Protein AF-0000000068153387 (afdb_homodimer)

Nearest PDB structures (foldseek):
  7oyk-assembly2_CCC  TM=9.168E-01  e=5.848E-03  Bacillus subtilis subsp. subtilis str. 168
  8big-assembly1_A  TM=7.368E-01  e=1.134E-02  Photorhabdus laumondii subsp. laumondii TTO1
  1x19-assembly1_A  TM=6.847E-01  e=6.341E-02  Chlorobaculum tepidum TLS
  8bii-assembly3_G-2  TM=5.744E-01  e=1.687E-02  Photorhabdus laumondii subsp. laumondii TTO1
  7y3h-assembly1_A  TM=4.619E-01  e=1.211E-02  Apiospora montagnei NRRL 25634

Organism: Rhizobium meliloti (strain 1021) (NCBI:txid266834)

pLDDT: mean 84.83, std 16.5, range [42.38, 98.44]

Radius of gyration: 19.14 Å; Cα contacts (8 Å, |Δi|>4): 390; chains: 2; bounding box: 43×49×42 Å

Seq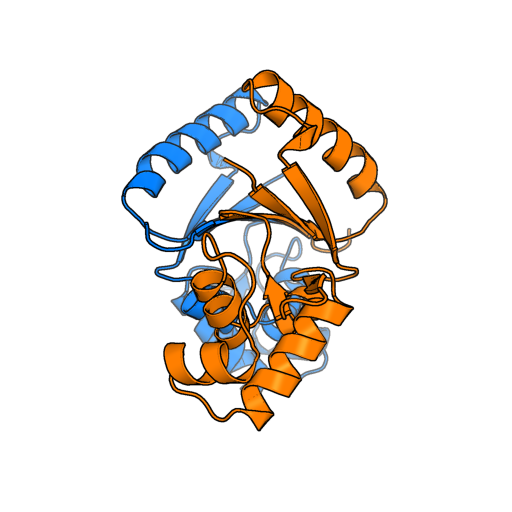uence (238 aa):
MNTLIVRLGGMDDIRNRIAVAAKLASEGKDPEANSTLNFASYEDMHRILAPSRLALVKTLAGQGALSIRELARRVGRDVQAVHRDVTTLINSGVIERSDKGVEFPYENIHFEFDVRAAAMNTLIVRLGGMDDIRNRIAVAAKLASEGKDPEANSTLNFASYEDMHRILAPSRLALVKTLAGQGALSIRELARRVGRDVQAVHRDVTTLINSGVIERSDKGVEFPYENIHFEFDVRAAA

Solvent-accessible surface area (backbone atoms only — not comparable to full-atom values): 12791 Å² total; per-residue (Å²): 132,33,32,36,36,37,36,51,56,54,84,70,38,60,62,48,50,53,48,48,48,49,51,40,40,69,71,68,40,57,57,91,40,48,46,78,46,71,26,80,35,68,56,56,43,54,63,66,64,30,62,74,47,45,51,52,47,34,67,24,26,78,65,51,58,35,40,66,63,56,51,13,63,73,71,70,50,57,50,68,60,45,46,54,47,49,51,53,33,39,76,71,65,69,32,44,77,55,99,67,24,40,25,28,96,31,49,32,37,36,41,49,39,70,54,63,33,81,126,133,32,32,37,35,38,35,52,56,56,84,70,37,60,62,48,51,53,49,48,47,49,49,39,40,71,71,67,41,58,57,92,42,49,47,77,47,72,26,79,36,69,56,55,42,53,64,66,64,30,63,74,48,45,50,52,47,34,64,24,27,80,35,65,58,34,42,65,63,55,50,13,62,74,72,70,49,57,50,68,60,43,47,53,47,49,50,53,34,38,78,69,66,68,32,44,77,55,100,66,23,40,26,25,96,31,48,33,37,35,40,49,39,71,54,63,34,80,126

Foldseek 3Di:
DAEEEEEEDDPCVVVVVVVVLVVCVVVVNPSVRYHYAYHPDPVLVCVLPDPVLVLLQQVQAPVFFDALVVSCVVSVHDSVVSVVSQVSCCVRVQWHQDPRHIHRDHNYYHYDYDDDDPD/DAEEEEEEDDPCVVVVVVVVLVVCVVVVNPSVRYHYAYHPDPVLVCVLPDPVLVLLQQVQAVPPFDALVVSCVVSVHDSVVSVVSQVSCCVRVQWHQDPRHIHRDGNYYHYDYDDDDPD

InterPro domains:
  IPR036388 Winged helix-like DNA-binding domain superfamily [G3DSA:1.10.10.10] (25-111)
  IPR036390 Winged helix DNA-binding domain superfamily [SSF46785] (49-98)
  IPR057524 Csa3, HTH domain [PF25212] (48-110)

Structure (mmCIF, N/CA/C/O backbone):
data_AF-0000000068153387-model_v1
#
loop_
_entity.id
_entity.type
_entity.pdbx_description
1 polymer 'Transcriptional regulator'
#
loop_
_atom_site.group_PDB
_atom_site.id
_atom_site.type_symbol
_atom_site.label_atom_id
_atom_site.label_alt_id
_atom_site.label_comp_id
_atom_site.label_asym_id
_atom_site.label_entity_id
_atom_site.label_seq_id
_atom_site.pdbx_PDB_ins_code
_atom_site.Cartn_x
_atom_site.Cartn_y
_atom_site.Cartn_z
_atom_site.occupancy
_atom_site.B_iso_or_equiv
_atom_site.auth_seq_id
_atom_site.auth_comp_id
_atom_site.auth_asym_id
_atom_site.auth_atom_id
_atom_site.pdbx_PDB_model_num
ATOM 1 N N . MET A 1 1 ? 15.125 17.781 3.033 1 61.53 1 MET A N 1
ATOM 2 C CA . MET A 1 1 ? 13.68 17.531 3.072 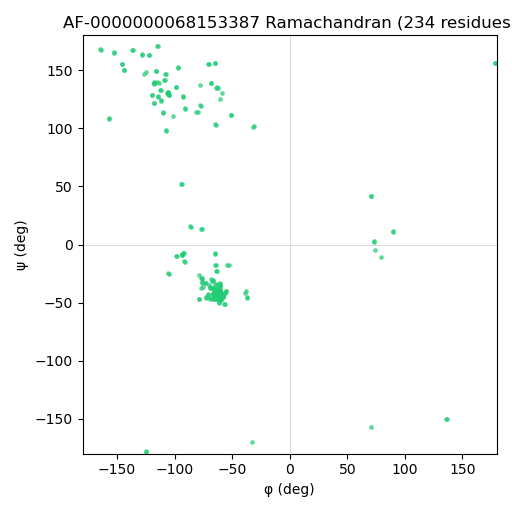1 61.53 1 MET A CA 1
ATOM 3 C C . MET A 1 1 ? 13.352 16.375 4.012 1 61.53 1 MET A C 1
ATOM 5 O O . MET A 1 1 ? 14.078 15.391 4.059 1 61.53 1 MET A O 1
ATOM 9 N N . ASN A 1 2 ? 12.445 16.594 5.07 1 83.88 2 ASN A N 1
ATOM 10 C CA . ASN A 1 2 ? 12.102 15.602 6.086 1 83.88 2 ASN A CA 1
ATOM 11 C C . ASN A 1 2 ? 11.125 14.555 5.547 1 83.88 2 ASN A C 1
ATOM 13 O O . ASN A 1 2 ? 10.117 14.898 4.93 1 83.88 2 ASN A O 1
ATOM 17 N N . THR A 1 3 ? 11.578 13.289 5.57 1 88.75 3 THR A N 1
ATOM 18 C CA . THR A 1 3 ? 10.781 12.211 4.992 1 88.75 3 THR A CA 1
ATOM 19 C C . THR A 1 3 ? 10.391 11.195 6.062 1 88.75 3 THR A C 1
ATOM 21 O O . THR A 1 3 ? 11.195 10.875 6.945 1 88.75 3 THR A O 1
ATOM 24 N N . LEU A 1 4 ? 9.195 10.75 6.012 1 91.69 4 LEU A N 1
ATOM 25 C CA . LEU A 1 4 ? 8.75 9.594 6.785 1 91.69 4 LEU A CA 1
ATOM 26 C C . LEU A 1 4 ? 8.93 8.305 5.988 1 91.69 4 LEU A C 1
ATOM 28 O O . LEU A 1 4 ? 8.328 8.133 4.926 1 91.69 4 LEU A O 1
ATOM 32 N N . ILE A 1 5 ? 9.766 7.414 6.488 1 91.44 5 ILE A N 1
ATOM 33 C CA . ILE A 1 5 ? 9.984 6.137 5.82 1 91.44 5 ILE A CA 1
ATOM 34 C C . ILE A 1 5 ? 9.031 5.086 6.395 1 91.44 5 ILE A C 1
ATOM 36 O O . ILE A 1 5 ? 8.992 4.871 7.609 1 91.44 5 ILE A O 1
ATOM 40 N N . VAL A 1 6 ? 8.32 4.445 5.574 1 94.19 6 VAL A N 1
ATOM 41 C CA . VAL A 1 6 ? 7.355 3.42 5.961 1 94.19 6 VAL A CA 1
ATOM 42 C C . VAL A 1 6 ? 7.906 2.039 5.613 1 94.19 6 VAL A C 1
ATOM 44 O O . VAL A 1 6 ? 8.289 1.786 4.469 1 94.19 6 VAL A O 1
ATOM 47 N N . ARG A 1 7 ? 7.875 1.129 6.562 1 93.06 7 ARG A N 1
ATOM 48 C CA . ARG A 1 7 ? 8.352 -0.242 6.414 1 93.06 7 ARG A CA 1
ATOM 49 C C . ARG A 1 7 ? 7.379 -1.234 7.039 1 93.06 7 ARG A C 1
ATOM 51 O O . ARG A 1 7 ? 6.426 -0.836 7.711 1 93.06 7 ARG A O 1
ATOM 58 N N . LEU A 1 8 ? 7.594 -2.48 6.73 1 91.62 8 LEU A N 1
ATOM 59 C CA . LEU A 1 8 ? 6.84 -3.537 7.398 1 91.62 8 LEU A CA 1
ATOM 60 C C . LEU A 1 8 ? 7.711 -4.27 8.406 1 91.62 8 LEU A C 1
ATOM 62 O O . LEU A 1 8 ? 8.898 -4.488 8.172 1 91.62 8 LEU A O 1
ATOM 66 N N . GLY A 1 9 ? 7.184 -4.457 9.695 1 73.25 9 GLY A N 1
ATOM 67 C CA . GLY A 1 9 ? 7.863 -5.121 10.789 1 73.25 9 GLY A CA 1
ATOM 68 C C . GLY A 1 9 ? 8.172 -6.582 10.508 1 73.25 9 GLY A C 1
ATOM 69 O O . GLY A 1 9 ? 7.504 -7.211 9.688 1 73.25 9 GLY A O 1
ATOM 70 N N . GLY A 1 10 ? 9.492 -7.219 10.797 1 62.09 10 GLY A N 1
ATOM 71 C CA . GLY A 1 10 ? 10.141 -8.508 10.93 1 62.09 10 GLY A CA 1
ATOM 72 C C . GLY A 1 10 ? 11.625 -8.398 11.219 1 62.09 10 GLY A C 1
ATOM 73 O O . GLY A 1 10 ? 12.172 -7.297 11.297 1 62.09 10 GLY A O 1
ATOM 74 N N . MET A 1 11 ? 12.125 -9.531 11.844 1 52.19 11 MET A N 1
ATOM 75 C CA . MET A 1 11 ? 13.508 -9.562 12.32 1 52.19 11 MET A CA 1
ATOM 76 C C . MET A 1 11 ? 14.438 -8.828 11.352 1 52.19 11 MET A C 1
ATOM 78 O O . MET A 1 11 ? 15.367 -8.141 11.781 1 52.19 11 MET A O 1
ATOM 82 N N . ASP A 1 12 ? 14.312 -9.047 10.219 1 52.41 12 ASP A N 1
ATOM 83 C CA . ASP A 1 12 ? 15.18 -8.508 9.188 1 52.41 12 ASP A CA 1
ATOM 84 C C . ASP A 1 12 ? 15.062 -6.984 9.102 1 52.41 12 ASP A C 1
ATOM 86 O O . ASP A 1 12 ? 15.938 -6.316 8.555 1 52.41 12 ASP A O 1
ATOM 90 N N . ASP A 1 13 ? 14.219 -6.414 9.742 1 54.56 13 ASP A N 1
ATOM 91 C CA . ASP A 1 13 ? 13.82 -5.008 9.703 1 54.56 13 ASP A CA 1
ATOM 92 C C . ASP A 1 13 ? 14.836 -4.137 10.445 1 54.56 13 ASP A C 1
ATOM 94 O O . ASP A 1 13 ? 15.148 -3.027 10 1 54.56 13 ASP A O 1
ATOM 98 N N . ILE A 1 14 ? 15.25 -4.793 11.469 1 52.81 14 ILE A N 1
ATOM 99 C CA . ILE A 1 14 ? 16.203 -3.998 12.234 1 52.81 14 ILE A CA 1
ATOM 100 C C . ILE A 1 14 ? 17.422 -3.666 11.359 1 52.81 14 ILE A C 1
ATOM 102 O O . ILE A 1 14 ? 17.891 -2.527 11.352 1 52.81 14 ILE A O 1
ATOM 106 N N . ARG A 1 15 ? 17.859 -4.664 10.758 1 53.41 15 ARG A N 1
ATOM 107 C CA . ARG A 1 15 ? 19.062 -4.461 9.961 1 53.41 15 ARG A CA 1
ATOM 108 C C . ARG A 1 15 ? 18.812 -3.439 8.859 1 53.41 15 ARG A C 1
ATOM 110 O O . ARG A 1 15 ? 19.703 -2.627 8.547 1 53.41 1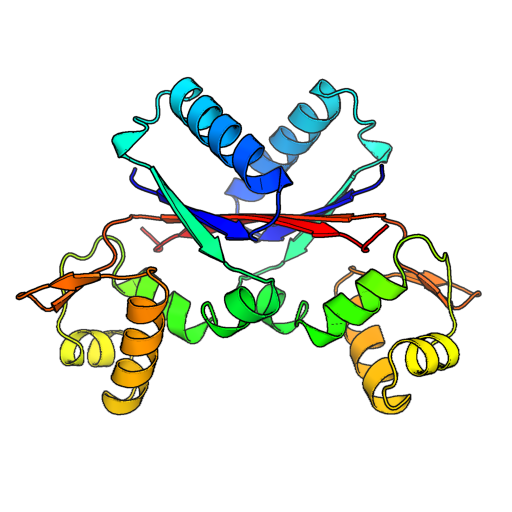5 ARG A O 1
ATOM 117 N N . ASN A 1 16 ? 17.703 -3.414 8.359 1 54.88 16 ASN A N 1
ATOM 118 C CA . ASN A 1 16 ? 17.375 -2.562 7.223 1 54.88 16 ASN A CA 1
ATOM 119 C C . ASN A 1 16 ? 17.203 -1.104 7.645 1 54.88 16 ASN A C 1
ATOM 121 O O . ASN A 1 16 ? 17.562 -0.194 6.891 1 54.88 16 ASN A O 1
ATOM 125 N N . ARG A 1 17 ? 16.781 -0.997 8.891 1 57.12 17 ARG A N 1
ATOM 126 C CA . ARG A 1 17 ? 16.688 0.375 9.383 1 57.12 17 ARG A CA 1
ATOM 127 C C . ARG A 1 17 ? 18.062 1.031 9.438 1 57.12 17 ARG A C 1
ATOM 129 O O . ARG A 1 17 ? 18.219 2.201 9.078 1 57.12 17 ARG A O 1
ATOM 136 N N . ILE A 1 18 ? 18.891 0.105 9.938 1 58.69 18 ILE A N 1
ATOM 137 C CA . ILE A 1 18 ? 20.25 0.616 10.07 1 58.69 18 ILE A CA 1
ATOM 138 C C . ILE A 1 18 ? 20.797 0.983 8.695 1 58.69 18 ILE A C 1
ATOM 140 O O . ILE A 1 18 ? 21.438 2.025 8.531 1 58.69 18 ILE A O 1
ATOM 144 N N . ALA A 1 19 ? 20.5 0.219 7.832 1 56.19 19 ALA A N 1
ATOM 145 C CA . ALA A 1 19 ? 21.047 0.415 6.492 1 56.19 19 ALA A CA 1
ATOM 146 C C . ALA A 1 19 ? 20.453 1.655 5.832 1 56.19 19 ALA A C 1
ATOM 148 O O . ALA A 1 19 ? 21.156 2.406 5.156 1 56.19 19 ALA A O 1
ATOM 149 N N . VAL A 1 20 ? 19.25 1.914 6.055 1 57.19 20 VAL A N 1
ATOM 150 C CA . VAL A 1 20 ? 18.594 3.068 5.457 1 57.19 20 VAL A CA 1
ATOM 151 C C . VAL A 1 20 ? 19.125 4.352 6.086 1 57.19 20 VAL A C 1
ATOM 153 O O . VAL A 1 20 ? 19.406 5.324 5.383 1 57.19 20 VAL A O 1
ATOM 156 N N . ALA A 1 21 ? 19.234 4.238 7.387 1 58.47 21 ALA A N 1
ATOM 157 C CA . ALA A 1 21 ? 19.812 5.395 8.07 1 58.47 21 ALA A CA 1
ATOM 158 C C . ALA A 1 21 ? 21.203 5.691 7.551 1 58.47 21 ALA A C 1
ATOM 160 O O . ALA A 1 21 ? 21.578 6.852 7.352 1 58.47 21 ALA A O 1
ATOM 161 N N . ALA A 1 22 ? 21.875 4.645 7.371 1 58.22 22 ALA A N 1
ATOM 162 C CA . ALA A 1 22 ? 23.25 4.789 6.883 1 58.22 22 ALA A CA 1
ATOM 163 C C . ALA A 1 22 ? 23.266 5.332 5.457 1 58.22 22 ALA A C 1
ATOM 165 O O . ALA A 1 22 ? 24.078 6.195 5.121 1 58.22 22 ALA A O 1
ATOM 166 N N . LYS A 1 23 ? 22.391 4.848 4.648 1 58.38 23 LYS A N 1
ATOM 167 C CA . LYS A 1 23 ? 22.312 5.293 3.258 1 58.38 23 LYS A CA 1
ATOM 168 C C . LYS A 1 23 ? 21.891 6.754 3.17 1 58.38 23 LYS A C 1
ATOM 170 O O . LYS A 1 23 ? 22.469 7.531 2.404 1 58.38 23 LYS A O 1
ATOM 175 N N . LEU A 1 24 ? 20.938 7.047 3.961 1 57.66 24 LEU A N 1
ATOM 176 C CA . LEU A 1 24 ? 20.469 8.43 3.988 1 57.66 24 LEU A CA 1
ATOM 177 C C . LEU A 1 24 ? 21.547 9.359 4.527 1 57.66 24 LEU A C 1
ATOM 179 O O . LEU A 1 24 ? 21.734 10.469 4.012 1 57.66 24 LEU A O 1
ATOM 183 N N . ALA A 1 25 ? 22.25 8.891 5.52 1 58.75 25 ALA A N 1
ATOM 184 C CA . ALA A 1 25 ? 23.375 9.641 6.051 1 58.75 25 ALA A CA 1
ATOM 185 C C . ALA A 1 25 ? 24.453 9.828 4.988 1 58.75 25 ALA A C 1
ATOM 187 O O . ALA A 1 25 ? 25.062 10.906 4.887 1 58.75 25 ALA A O 1
ATOM 188 N N . SER A 1 26 ? 24.594 8.789 4.344 1 59.84 26 SER A N 1
ATOM 189 C CA . SER A 1 26 ? 25.625 8.859 3.309 1 59.84 26 SER A CA 1
ATOM 190 C C . SER A 1 26 ? 25.234 9.828 2.197 1 59.84 26 SER A C 1
ATOM 192 O O . SER A 1 26 ? 26.094 10.383 1.514 1 59.84 26 SER A O 1
ATOM 194 N N . GLU A 1 27 ? 24.078 9.945 1.978 1 57.22 27 GLU A N 1
ATOM 195 C CA . GLU A 1 27 ? 23.594 10.867 0.95 1 57.22 27 GLU A CA 1
ATOM 196 C C . GLU A 1 27 ? 23.438 12.281 1.505 1 57.22 27 GLU A C 1
ATOM 198 O O . GLU A 1 27 ? 22.984 13.188 0.798 1 57.22 27 GLU A O 1
ATOM 203 N N . GLY A 1 28 ? 24.062 12.484 2.682 1 54.09 28 GLY A N 1
ATOM 204 C CA . GLY A 1 28 ? 24.141 13.773 3.348 1 54.09 28 GLY A CA 1
ATOM 205 C C . GLY A 1 28 ? 22.828 14.211 3.977 1 54.09 28 GLY A C 1
ATOM 206 O O . GLY A 1 28 ? 22.641 15.391 4.258 1 54.09 28 GLY A O 1
ATOM 207 N N . LYS A 1 29 ? 21.938 13.266 3.816 1 57.28 29 LYS A N 1
ATOM 208 C CA . LYS A 1 29 ? 20.672 13.695 4.414 1 57.28 29 LYS A CA 1
ATOM 209 C C . LYS A 1 29 ? 20.672 13.477 5.922 1 57.28 29 LYS A C 1
ATOM 211 O O . LYS A 1 29 ? 21.219 12.484 6.41 1 57.28 29 LYS A O 1
ATOM 216 N N . ASP A 1 30 ? 20.625 14.461 6.789 1 53.5 30 ASP A N 1
ATOM 217 C CA . ASP A 1 30 ? 20.719 14.453 8.242 1 53.5 30 ASP A CA 1
ATOM 218 C C . ASP A 1 30 ? 19.734 13.438 8.844 1 53.5 30 ASP A C 1
ATOM 220 O O . ASP A 1 30 ? 18.547 13.461 8.539 1 53.5 30 ASP A O 1
ATOM 224 N N . PRO A 1 31 ? 20.281 12.414 9.391 1 54.34 31 PRO A N 1
ATOM 225 C CA . PRO A 1 31 ? 19.5 11.383 10.07 1 54.34 31 PRO A CA 1
ATOM 226 C C . PRO A 1 31 ? 18.328 11.961 10.859 1 54.34 31 PRO A C 1
ATOM 228 O O . PRO A 1 31 ? 17.297 11.289 11.039 1 54.34 31 PRO A O 1
ATOM 231 N N . GLU A 1 32 ? 18.609 13.102 11.516 1 53.78 32 GLU A N 1
ATOM 232 C CA . GLU A 1 32 ? 17.562 13.734 12.305 1 53.78 32 GLU A CA 1
ATOM 233 C C . GLU A 1 32 ? 16.312 13.984 11.469 1 53.78 32 GLU A C 1
ATOM 235 O O . GLU A 1 32 ? 15.203 14.078 12 1 53.78 32 GLU A O 1
ATOM 240 N N . ALA A 1 33 ? 16.547 13.938 10 1 61.81 33 ALA A N 1
ATOM 241 C CA . ALA A 1 33 ? 15.539 14.406 9.055 1 61.81 33 ALA A CA 1
ATOM 242 C C . ALA A 1 33 ? 14.617 13.266 8.625 1 61.81 33 ALA A C 1
ATOM 244 O O . ALA A 1 33 ? 13.469 13.5 8.258 1 61.81 33 ALA A O 1
ATOM 245 N N . ASN A 1 34 ? 15.039 12.016 8.906 1 70.5 34 ASN A N 1
ATOM 246 C CA . ASN A 1 34 ? 14.148 10.938 8.492 1 70.5 34 ASN A CA 1
ATOM 247 C C . ASN A 1 34 ? 13.688 10.102 9.688 1 70.5 34 ASN A C 1
ATOM 249 O O . ASN A 1 34 ? 14.43 9.945 10.656 1 70.5 34 ASN A O 1
ATOM 253 N N . SER A 1 35 ? 12.391 9.945 9.742 1 86.38 35 SER A N 1
ATOM 254 C CA . SER A 1 35 ? 11.773 9.062 10.719 1 86.38 35 SER A CA 1
ATOM 255 C C . SER A 1 35 ? 11.227 7.801 10.062 1 86.38 35 SER A C 1
ATOM 257 O O . SER A 1 35 ? 10.867 7.816 8.883 1 86.38 35 SER A O 1
ATOM 259 N N . THR A 1 36 ? 11.312 6.746 10.844 1 89.88 36 THR A N 1
ATOM 260 C CA . THR A 1 36 ? 10.812 5.477 10.328 1 89.88 36 THR A CA 1
ATOM 261 C C . THR A 1 36 ? 9.57 5.031 11.094 1 89.88 36 THR A C 1
ATOM 263 O O . THR A 1 36 ? 9.523 5.141 12.32 1 89.88 36 THR A O 1
ATOM 266 N N . LEU A 1 37 ? 8.641 4.664 10.383 1 92.56 37 LEU A N 1
ATOM 267 C CA . LEU A 1 37 ? 7.422 4.07 10.922 1 92.56 37 LEU A CA 1
ATOM 268 C C . LEU A 1 37 ? 7.25 2.639 10.422 1 92.56 37 LEU A C 1
ATOM 270 O O . LEU A 1 37 ? 7.188 2.402 9.211 1 92.56 37 LEU A O 1
ATOM 274 N N . ASN A 1 38 ? 7.164 1.683 11.391 1 92.69 38 ASN A N 1
ATOM 275 C CA . ASN A 1 38 ? 7.02 0.269 11.062 1 92.69 38 ASN A CA 1
ATOM 276 C C . ASN A 1 38 ? 5.59 -0.218 11.297 1 92.69 38 ASN A C 1
ATOM 278 O O . ASN A 1 38 ? 5.039 -0.028 12.383 1 92.69 38 ASN A O 1
ATOM 282 N N . PHE A 1 39 ? 5.09 -0.81 10.352 1 94.06 39 PHE A N 1
ATOM 283 C CA . PHE A 1 39 ? 3.799 -1.471 10.516 1 94.06 39 PHE A CA 1
ATOM 284 C C . PHE A 1 39 ? 3.986 -2.957 10.797 1 94.06 39 PHE A C 1
ATOM 286 O O . PHE A 1 39 ? 4.949 -3.566 10.336 1 94.06 39 PHE A O 1
ATOM 293 N N . ALA A 1 40 ? 3.09 -3.549 11.477 1 91 40 ALA A N 1
ATOM 294 C CA . ALA A 1 40 ? 3.172 -4.949 11.875 1 91 40 ALA A CA 1
ATOM 295 C C . ALA A 1 40 ? 2.945 -5.875 10.68 1 91 40 ALA A C 1
ATOM 297 O O . ALA A 1 40 ? 3.482 -6.984 10.633 1 91 40 ALA A O 1
ATOM 298 N N . SER A 1 41 ? 2.137 -5.461 9.773 1 93.06 41 SER A N 1
ATOM 299 C CA . SER A 1 41 ? 1.812 -6.281 8.609 1 93.06 41 SER A CA 1
ATOM 300 C C . SER A 1 41 ? 1.436 -5.414 7.41 1 93.06 41 SER A C 1
ATOM 302 O O . SER A 1 41 ? 1.162 -4.223 7.559 1 93.06 41 SER A O 1
ATOM 304 N N . TYR A 1 42 ? 1.428 -6.023 6.277 1 94 42 TYR A N 1
ATOM 305 C CA . TYR A 1 42 ? 0.943 -5.344 5.082 1 94 42 TYR A CA 1
ATOM 306 C C . TYR A 1 42 ? -0.523 -4.957 5.23 1 94 42 TYR A C 1
ATOM 308 O O . TYR A 1 42 ? -0.928 -3.867 4.816 1 94 42 TYR A O 1
ATOM 316 N N . GLU A 1 43 ? -1.274 -5.84 5.836 1 95.88 43 GLU A N 1
ATOM 317 C CA . GLU A 1 43 ? -2.703 -5.598 6.027 1 95.88 43 GLU A CA 1
ATOM 318 C C . GLU A 1 43 ? -2.943 -4.34 6.852 1 95.88 43 GLU A C 1
ATOM 320 O O . GLU A 1 43 ? -3.781 -3.508 6.496 1 95.88 43 GLU A O 1
ATOM 325 N N . ASP A 1 44 ? -2.223 -4.27 7.91 1 95.31 44 ASP A N 1
ATOM 326 C CA . ASP A 1 44 ? -2.359 -3.1 8.773 1 95.31 44 ASP A CA 1
ATOM 327 C C . ASP A 1 44 ? -1.981 -1.822 8.023 1 95.31 44 ASP A C 1
ATOM 329 O O . ASP A 1 44 ? -2.711 -0.83 8.078 1 95.31 44 ASP A O 1
ATOM 333 N N . MET A 1 45 ? -0.861 -1.835 7.398 1 96.69 45 MET A N 1
ATOM 334 C CA . MET A 1 45 ? -0.396 -0.682 6.633 1 96.69 45 MET A CA 1
ATOM 335 C C . MET A 1 45 ? -1.416 -0.284 5.574 1 96.69 45 MET A C 1
ATOM 337 O O . MET A 1 45 ? -1.765 0.892 5.453 1 96.69 45 MET A O 1
ATOM 341 N N . HIS A 1 46 ? -1.822 -1.303 4.805 1 96.69 46 HIS A N 1
ATOM 342 C CA . HIS A 1 46 ? -2.783 -1.101 3.729 1 96.69 46 HIS A CA 1
ATOM 343 C C . HIS A 1 46 ? -4.07 -0.471 4.25 1 96.69 46 HIS A C 1
ATOM 345 O O . HIS A 1 46 ? -4.625 0.434 3.619 1 96.69 46 HIS A O 1
ATOM 351 N N . ARG A 1 47 ? -4.512 -0.929 5.363 1 96.88 47 ARG A N 1
ATOM 352 C CA . ARG A 1 47 ? -5.742 -0.428 5.965 1 96.88 47 ARG A CA 1
ATOM 353 C C . ARG A 1 47 ? -5.566 1.005 6.457 1 96.88 47 ARG A C 1
ATOM 355 O O . ARG A 1 47 ? -6.434 1.854 6.234 1 96.88 47 ARG A O 1
ATOM 362 N N . ILE A 1 48 ? -4.543 1.25 7.102 1 97.06 48 ILE A N 1
ATOM 363 C CA . ILE A 1 48 ? -4.316 2.535 7.754 1 97.06 48 ILE A CA 1
ATOM 364 C C . ILE A 1 48 ? -4.004 3.598 6.703 1 97.06 48 ILE A C 1
ATOM 366 O O . ILE A 1 48 ? -4.531 4.711 6.758 1 97.06 48 ILE A O 1
ATOM 370 N N . LEU A 1 49 ? -3.146 3.297 5.762 1 96.88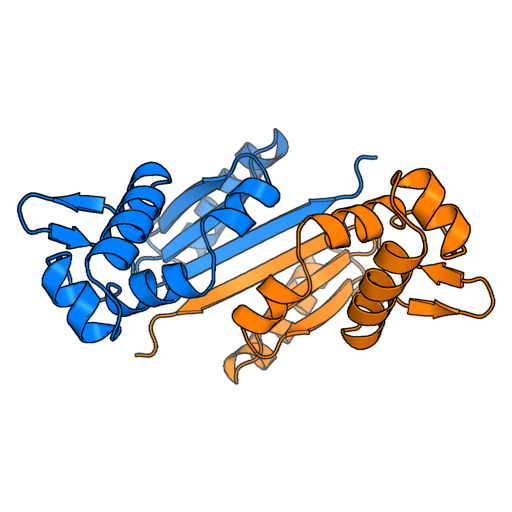 49 LEU A N 1
ATOM 371 C CA . LEU A 1 49 ? -2.744 4.27 4.754 1 96.88 49 LEU A CA 1
ATOM 372 C C . LEU A 1 49 ? -3.615 4.152 3.506 1 96.88 49 LEU A C 1
ATOM 374 O O . LEU A 1 49 ? -3.098 4.02 2.395 1 96.88 49 LEU A O 1
ATOM 378 N N . ALA A 1 50 ? -4.848 4.18 3.688 1 97.56 50 ALA A N 1
ATOM 379 C CA . ALA A 1 50 ? -5.809 4.223 2.588 1 97.56 50 ALA A CA 1
ATOM 380 C C . ALA A 1 50 ? -5.68 5.523 1.801 1 97.56 50 ALA A C 1
ATOM 382 O O . ALA A 1 50 ? -5.23 6.539 2.338 1 97.56 50 ALA A O 1
ATOM 383 N N . PRO A 1 51 ? -6.098 5.566 0.518 1 96.5 51 PRO A N 1
ATOM 384 C CA . PRO A 1 51 ? -5.949 6.758 -0.322 1 96.5 51 PRO A CA 1
ATOM 385 C C . PRO A 1 51 ? -6.59 8 0.298 1 96.5 51 PRO A C 1
ATOM 387 O O . PRO A 1 51 ? -6.023 9.094 0.224 1 96.5 51 PRO A O 1
ATOM 390 N N . SER A 1 52 ? -7.734 7.852 0.907 1 95.81 52 SER A N 1
ATOM 391 C CA . SER A 1 52 ? -8.406 8.992 1.519 1 95.81 52 SER A CA 1
ATOM 392 C C . SER A 1 52 ? -7.582 9.578 2.658 1 95.81 52 SER A C 1
ATOM 394 O O . SER A 1 52 ? -7.539 10.797 2.838 1 95.81 52 SER A O 1
ATOM 396 N N . ARG A 1 53 ? -6.926 8.75 3.424 1 97.06 53 ARG A N 1
ATOM 397 C CA . ARG A 1 53 ? -6.105 9.219 4.535 1 97.06 53 ARG A CA 1
ATOM 398 C C . ARG A 1 53 ? -4.789 9.805 4.035 1 97.06 53 ARG A C 1
ATOM 400 O O . ARG A 1 53 ? -4.254 10.742 4.633 1 97.06 53 ARG A O 1
ATOM 407 N N . LEU A 1 54 ? -4.316 9.266 2.986 1 95.69 54 LEU A N 1
ATOM 408 C CA . LEU A 1 54 ? -3.115 9.859 2.408 1 95.69 54 LEU A CA 1
ATOM 409 C C . LEU A 1 54 ? -3.41 11.25 1.85 1 95.69 54 LEU A C 1
ATOM 411 O O . LEU A 1 54 ? -2.545 12.125 1.876 1 95.69 54 LEU A O 1
ATOM 415 N N . ALA A 1 55 ? -4.629 11.453 1.373 1 95 55 ALA A N 1
ATOM 416 C CA . ALA A 1 55 ? -5.035 12.789 0.932 1 95 55 ALA A CA 1
ATOM 417 C C . ALA A 1 55 ? -4.961 13.789 2.08 1 95 55 ALA A C 1
ATOM 419 O O . ALA A 1 55 ? -4.559 14.938 1.884 1 95 55 ALA A O 1
ATOM 420 N N . LEU A 1 56 ? -5.344 13.352 3.238 1 96.56 56 LEU A N 1
ATOM 421 C CA . LEU A 1 56 ? -5.219 14.195 4.422 1 96.56 56 LEU A CA 1
ATOM 422 C C . LEU A 1 56 ? -3.758 14.516 4.711 1 96.56 56 LEU A C 1
ATOM 424 O O . LEU A 1 56 ? -3.414 15.672 4.996 1 96.56 56 LEU A O 1
ATOM 428 N N . VAL A 1 57 ? -2.949 13.5 4.652 1 95.94 57 VAL A N 1
ATOM 429 C CA . VAL A 1 57 ? -1.525 13.633 4.938 1 95.94 57 VAL A CA 1
ATOM 430 C C . VAL A 1 57 ? -0.89 14.609 3.947 1 95.94 57 VAL A C 1
ATOM 432 O O . VAL A 1 57 ? -0.11 15.477 4.336 1 95.94 57 VAL A O 1
ATOM 435 N N . LYS A 1 58 ? -1.301 14.484 2.715 1 94.19 58 LYS A N 1
ATOM 436 C CA . LYS A 1 58 ? -0.785 15.367 1.678 1 94.19 58 LYS A CA 1
ATOM 437 C C . LYS A 1 58 ? -1.188 16.812 1.943 1 94.19 58 LYS A C 1
ATOM 439 O O . LYS A 1 58 ? -0.396 17.734 1.73 1 94.19 58 LYS A O 1
ATOM 444 N N . THR A 1 59 ? -2.357 16.969 2.32 1 94.5 59 THR A N 1
ATOM 445 C CA . THR A 1 59 ? -2.869 18.297 2.619 1 94.5 59 THR A CA 1
ATOM 446 C C . THR A 1 59 ? -2.129 18.906 3.807 1 94.5 59 THR A C 1
ATOM 448 O O . THR A 1 59 ? -1.884 20.125 3.838 1 94.5 59 THR A O 1
ATOM 451 N N . LEU A 1 60 ? -1.731 18.078 4.766 1 94.25 60 LEU A N 1
ATOM 452 C CA . LEU A 1 60 ? -1.027 18.531 5.965 1 94.25 60 LEU A CA 1
ATOM 453 C C . LEU A 1 60 ? 0.441 18.797 5.66 1 94.25 60 LEU A C 1
ATOM 455 O O . LEU A 1 60 ? 1.086 19.594 6.352 1 94.25 60 LEU A O 1
ATOM 459 N N . ALA A 1 61 ? 0.931 18.156 4.711 1 90.19 61 ALA A N 1
ATOM 460 C CA . ALA A 1 61 ? 2.357 18.234 4.406 1 90.19 61 ALA A CA 1
ATOM 461 C C . ALA A 1 61 ? 2.764 19.672 4.066 1 90.19 61 ALA A C 1
ATOM 463 O O . ALA A 1 61 ? 2.16 20.297 3.193 1 90.19 61 ALA A O 1
ATOM 464 N N . GLY A 1 62 ? 3.684 20.188 4.711 1 82.88 62 GLY A N 1
ATOM 465 C CA . GLY A 1 62 ? 4.211 21.516 4.457 1 82.88 62 GLY A CA 1
ATOM 466 C C . GLY A 1 62 ? 3.352 22.625 5.043 1 82.88 62 GLY A C 1
ATOM 467 O O . GLY A 1 62 ? 3.656 23.797 4.883 1 82.88 62 GLY A O 1
ATOM 468 N N . GLN A 1 63 ? 2.15 22.5 5.543 1 84.06 63 GLN A N 1
ATOM 469 C CA . GLN A 1 63 ? 1.208 23.516 6.004 1 84.06 63 GLN A CA 1
ATOM 470 C C . GLN A 1 63 ? 1.336 23.75 7.508 1 84.06 63 GLN A C 1
ATOM 472 O O . GLN A 1 63 ? 0.831 24.734 8.031 1 84.06 63 GLN A O 1
ATOM 477 N N . GLY A 1 64 ? 2.146 22.906 8.25 1 86.19 64 GLY A N 1
ATOM 478 C CA . GLY A 1 64 ? 2.104 22.938 9.703 1 86.19 64 GLY A CA 1
ATOM 479 C C . GLY A 1 64 ? 0.817 22.375 10.281 1 86.19 64 GLY A C 1
ATOM 480 O O . GLY A 1 64 ? 0.104 21.625 9.602 1 86.19 64 GLY A O 1
ATOM 481 N N . ALA A 1 65 ? 0.412 22.781 11.602 1 94.69 65 ALA A N 1
ATOM 482 C CA . ALA A 1 65 ? -0.738 22.219 12.297 1 94.69 65 ALA A CA 1
ATOM 483 C C . ALA A 1 65 ? -2.043 22.812 11.789 1 94.69 65 ALA A C 1
ATOM 485 O O . ALA A 1 65 ? -2.117 24.016 11.523 1 94.69 65 ALA A O 1
ATOM 486 N N . LEU A 1 66 ? -3.059 22.047 11.578 1 96.69 66 LEU A N 1
ATOM 487 C CA . LEU A 1 66 ? -4.41 22.438 11.203 1 96.69 66 LEU A CA 1
ATOM 488 C C . LEU A 1 66 ? -5.441 21.844 12.148 1 96.69 66 LEU A C 1
ATOM 490 O O . LEU A 1 66 ? -5.254 20.719 12.648 1 96.69 66 LEU A O 1
ATOM 494 N N . SER A 1 67 ? -6.48 22.594 12.336 1 97.25 67 SER A N 1
ATOM 495 C CA . SER A 1 67 ? -7.609 21.984 13.031 1 97.25 67 SER A CA 1
ATOM 496 C C . SER A 1 67 ? -8.289 20.938 12.164 1 97.25 67 SER A C 1
ATOM 498 O O . SER A 1 67 ? -8.219 21 10.93 1 97.25 67 SER A O 1
ATOM 500 N N . ILE A 1 68 ? -8.961 19.984 12.828 1 97.56 68 ILE A N 1
ATOM 501 C CA . ILE A 1 68 ? -9.688 18.953 12.094 1 97.56 68 ILE A CA 1
ATOM 502 C C . ILE A 1 68 ? -10.766 19.594 11.227 1 97.56 68 ILE A C 1
ATOM 504 O O . ILE A 1 68 ? -11.008 19.156 10.102 1 97.56 68 ILE A O 1
ATOM 508 N N . ARG A 1 69 ? -11.32 20.625 11.727 1 97.69 69 ARG A N 1
ATOM 509 C CA . ARG A 1 69 ? -12.336 21.344 10.969 1 97.69 69 ARG A CA 1
ATOM 510 C C . ARG A 1 69 ? -11.742 21.969 9.711 1 97.69 69 ARG A C 1
ATOM 512 O O . ARG A 1 69 ? -12.336 21.891 8.633 1 97.69 69 ARG A O 1
ATOM 519 N N . GLU A 1 70 ? -10.648 22.609 9.805 1 97.62 70 GLU A N 1
ATOM 520 C CA . GLU A 1 70 ? -9.984 23.219 8.656 1 97.62 70 GLU A CA 1
ATOM 521 C C . GLU A 1 70 ? -9.531 22.156 7.66 1 97.62 70 GLU A C 1
ATOM 523 O O . GLU A 1 70 ? -9.648 22.344 6.445 1 97.62 70 GLU A O 1
ATOM 528 N N . LEU A 1 71 ? -8.992 21.109 8.18 1 97.25 71 LEU A N 1
ATOM 529 C CA . LEU A 1 71 ? -8.57 20 7.328 1 97.25 71 LEU A CA 1
ATOM 530 C C . LEU A 1 71 ? -9.75 19.469 6.523 1 97.25 71 LEU A C 1
ATOM 532 O O . LEU A 1 71 ? -9.633 19.25 5.316 1 97.25 71 LEU A O 1
ATOM 536 N N . ALA A 1 72 ? -10.898 19.297 7.219 1 98.19 72 ALA A N 1
ATOM 537 C CA . ALA A 1 72 ? -12.109 18.812 6.559 1 98.19 72 ALA A CA 1
ATOM 538 C C . ALA A 1 72 ? -12.547 19.75 5.441 1 98.19 72 ALA A C 1
ATOM 540 O O . ALA A 1 72 ? -12.914 19.312 4.352 1 98.19 72 ALA A O 1
ATOM 541 N N . ARG A 1 73 ? -12.477 21 5.672 1 97.88 73 ARG A N 1
ATOM 542 C CA . ARG A 1 73 ? -12.836 22 4.676 1 97.88 73 ARG A CA 1
ATOM 543 C C . ARG A 1 73 ? -11.922 21.922 3.459 1 97.88 73 ARG A C 1
ATOM 545 O O . ARG A 1 73 ? -12.391 21.953 2.318 1 97.88 73 ARG A O 1
ATOM 552 N N . ARG A 1 74 ? -10.656 21.75 3.666 1 96.5 74 ARG A N 1
ATOM 553 C CA . ARG A 1 74 ? -9.672 21.734 2.59 1 96.5 74 ARG A CA 1
ATOM 554 C C . ARG A 1 74 ? -9.836 20.5 1.707 1 96.5 74 ARG A C 1
ATOM 556 O O . ARG A 1 74 ? -9.625 20.562 0.495 1 96.5 74 ARG A O 1
ATOM 563 N N . VAL A 1 75 ? -10.156 19.391 2.312 1 96.12 75 VAL A N 1
ATOM 564 C CA . VAL A 1 75 ? -10.242 18.172 1.526 1 96.12 75 VAL A CA 1
ATOM 565 C C . VAL A 1 75 ? -11.68 17.969 1.044 1 96.12 75 VAL A C 1
ATOM 567 O O . VAL A 1 75 ? -11.961 17.031 0.288 1 96.12 75 VAL A O 1
ATOM 570 N N . GLY A 1 76 ? -12.594 18.781 1.5 1 97.62 76 GLY A N 1
ATOM 571 C CA . GLY A 1 76 ? -13.984 18.703 1.065 1 97.62 76 GLY A CA 1
ATOM 572 C C . GLY A 1 76 ? -14.711 17.484 1.585 1 97.62 76 GLY A C 1
ATOM 573 O O . GLY A 1 76 ? -15.414 16.812 0.832 1 97.62 76 GLY A O 1
ATOM 574 N N . ARG A 1 77 ? -14.523 17.125 2.809 1 97.94 77 ARG A N 1
ATOM 575 C CA . ARG A 1 77 ? -15.148 15.961 3.43 1 97.94 77 ARG A CA 1
ATOM 576 C C . ARG A 1 77 ? -15.828 16.344 4.742 1 97.94 77 ARG A C 1
ATOM 578 O O . ARG A 1 77 ? -15.547 17.391 5.312 1 97.94 77 ARG A O 1
ATOM 585 N N . ASP A 1 78 ? -16.672 15.445 5.184 1 97.94 78 ASP A N 1
ATOM 586 C CA . ASP A 1 78 ? -17.391 15.641 6.445 1 97.94 78 ASP A CA 1
ATOM 587 C C . ASP A 1 78 ? -16.422 15.57 7.629 1 97.94 78 ASP A C 1
ATOM 589 O O . ASP A 1 78 ? -15.516 14.742 7.656 1 97.94 78 ASP A O 1
ATOM 593 N N . VAL A 1 79 ? -16.672 16.5 8.586 1 98.19 79 VAL A N 1
ATOM 594 C CA . VAL A 1 79 ? -15.781 16.656 9.727 1 98.19 79 VAL A CA 1
ATOM 595 C C . VAL A 1 79 ? -15.742 15.352 10.531 1 98.19 79 VAL A C 1
ATOM 597 O O . VAL A 1 79 ? -14.688 14.961 11.039 1 98.19 79 VAL A O 1
ATOM 600 N N . GLN A 1 80 ? -16.828 14.688 10.641 1 98.44 80 GLN A N 1
ATOM 601 C CA . GLN A 1 80 ? -16.859 13.445 11.406 1 98.44 80 GLN A CA 1
ATOM 602 C C . GLN A 1 80 ? -15.992 12.375 10.742 1 98.44 80 GLN A C 1
ATOM 604 O O . GLN A 1 80 ? -15.258 11.648 11.43 1 98.44 80 GLN A O 1
ATOM 609 N N . ALA A 1 81 ? -16.109 12.258 9.477 1 98.44 81 ALA A N 1
ATOM 610 C CA . ALA A 1 81 ? -15.312 11.289 8.727 1 98.44 81 ALA A CA 1
ATOM 611 C C . ALA A 1 81 ? -13.82 11.602 8.844 1 98.44 81 ALA A C 1
ATOM 613 O O . ALA A 1 81 ? -13 10.703 9.055 1 98.44 81 ALA A O 1
ATOM 614 N N . VAL A 1 82 ? -13.523 12.883 8.68 1 98.38 82 VAL A N 1
ATOM 615 C CA . VAL A 1 82 ? -12.125 13.305 8.773 1 98.38 82 VAL A CA 1
ATOM 616 C C . VAL A 1 82 ? -11.609 13.062 10.188 1 98.38 82 VAL A C 1
ATOM 618 O O . VAL A 1 82 ? -10.445 12.688 10.375 1 98.38 82 VAL A O 1
ATOM 621 N N . HIS A 1 83 ? -12.43 13.312 11.211 1 98 83 HIS A N 1
ATOM 622 C CA . HIS A 1 83 ? -12.031 13.047 12.586 1 98 83 HIS A CA 1
ATOM 623 C C . HIS A 1 83 ? -11.648 11.586 12.789 1 98 83 HIS A C 1
ATOM 625 O O . HIS A 1 83 ? -10.617 11.281 13.391 1 98 83 HIS A O 1
ATOM 631 N N . ARG A 1 84 ? -12.453 10.711 12.25 1 98.44 84 ARG A N 1
ATOM 632 C CA . ARG A 1 84 ? -12.164 9.289 12.359 1 98.44 84 ARG A CA 1
ATOM 633 C C . ARG A 1 84 ? -10.852 8.945 11.664 1 98.44 84 ARG A C 1
ATOM 635 O O . ARG A 1 84 ? -10.039 8.172 12.195 1 98.44 84 ARG A O 1
ATOM 642 N N . ASP A 1 85 ? -10.672 9.5 10.5 1 98.38 85 ASP A N 1
ATOM 643 C CA . ASP A 1 85 ? -9.453 9.219 9.742 1 98.38 85 ASP A CA 1
ATOM 644 C C . ASP A 1 85 ? -8.227 9.766 10.461 1 98.38 85 ASP A C 1
ATOM 646 O O . ASP A 1 85 ? -7.188 9.102 10.531 1 98.38 85 ASP A O 1
ATOM 650 N N . VAL A 1 86 ? -8.344 10.977 10.977 1 98 86 VAL A N 1
ATOM 651 C CA . VAL A 1 86 ? -7.242 11.617 11.688 1 98 86 VAL A CA 1
ATOM 652 C C . VAL A 1 86 ? -6.891 10.812 12.938 1 98 86 VAL A C 1
ATOM 654 O O . VAL A 1 86 ? -5.715 10.602 13.234 1 98 86 VAL A O 1
ATOM 657 N N . THR A 1 87 ? -7.879 10.375 13.625 1 98.06 87 THR A N 1
ATOM 658 C CA . THR A 1 87 ? -7.652 9.562 14.82 1 98.06 87 THR A CA 1
ATOM 659 C C . THR A 1 87 ? -6.887 8.289 14.469 1 98.06 87 THR A C 1
ATOM 661 O O . THR A 1 87 ? -5.941 7.918 15.172 1 98.06 87 THR A O 1
ATOM 664 N N . THR A 1 88 ? -7.254 7.641 13.406 1 98.19 88 THR A N 1
ATOM 665 C CA . THR A 1 88 ? -6.566 6.445 12.93 1 98.19 88 THR A CA 1
ATOM 666 C C . THR A 1 88 ? -5.109 6.754 12.609 1 98.19 88 THR A C 1
ATOM 668 O O . THR A 1 88 ? -4.211 6.004 12.992 1 98.19 88 THR A O 1
ATOM 671 N N . LEU A 1 89 ? -4.863 7.859 11.914 1 97.88 89 LEU A N 1
ATOM 672 C CA . LEU A 1 89 ? -3.521 8.25 11.508 1 97.88 89 LEU A CA 1
ATOM 673 C C . LEU A 1 89 ? -2.662 8.609 12.711 1 97.88 89 LEU A C 1
ATOM 675 O O . LEU A 1 89 ? -1.47 8.305 12.742 1 97.88 89 LEU A O 1
ATOM 679 N N . ILE A 1 90 ? -3.271 9.25 13.695 1 96.75 90 ILE A N 1
ATOM 680 C CA . ILE A 1 90 ? -2.553 9.602 14.914 1 96.75 90 ILE A CA 1
ATOM 681 C C . ILE A 1 90 ? -2.168 8.328 15.672 1 96.75 90 ILE A C 1
ATOM 683 O O . ILE A 1 90 ? -1.012 8.164 16.062 1 96.75 90 ILE A O 1
ATOM 687 N N . ASN A 1 91 ? -3.152 7.41 15.805 1 96.75 91 ASN A N 1
ATOM 688 C CA . ASN A 1 91 ? -2.924 6.18 16.547 1 96.75 91 ASN A CA 1
ATOM 689 C C . ASN A 1 91 ? -1.87 5.305 15.883 1 96.75 91 ASN A C 1
ATOM 691 O O . ASN A 1 91 ? -1.208 4.504 16.547 1 96.75 91 ASN A O 1
ATOM 695 N N . SER A 1 92 ? -1.659 5.5 14.594 1 95.44 92 SER A N 1
ATOM 696 C CA . SER A 1 92 ? -0.683 4.699 13.859 1 95.44 92 SER A CA 1
ATOM 697 C C . SER A 1 92 ? 0.676 5.391 13.82 1 95.44 92 SER A C 1
ATOM 699 O O . SER A 1 92 ? 1.646 4.832 13.305 1 95.44 92 SER A O 1
ATOM 701 N N . GLY A 1 93 ? 0.759 6.637 14.25 1 94.56 93 GLY A N 1
ATOM 702 C CA . GLY A 1 93 ? 2.014 7.371 14.305 1 94.56 93 GLY A CA 1
ATOM 703 C C . GLY A 1 93 ? 2.326 8.125 13.031 1 94.56 93 GLY A C 1
ATOM 704 O O . GLY A 1 93 ? 3.432 8.641 12.859 1 94.56 93 GLY A O 1
ATOM 705 N N . VAL A 1 94 ? 1.382 8.227 12.141 1 94.75 94 VAL A N 1
ATOM 706 C CA . VAL A 1 94 ? 1.606 8.875 10.852 1 94.75 94 VAL A CA 1
ATOM 707 C C . VAL A 1 94 ? 1.56 10.391 11.023 1 94.75 94 VAL A C 1
ATOM 709 O O . VAL A 1 94 ? 2.387 11.117 10.461 1 94.75 94 VAL A O 1
ATOM 712 N N . ILE A 1 95 ? 0.564 10.891 11.727 1 95.69 95 ILE A N 1
ATOM 713 C CA . ILE A 1 95 ? 0.5 12.312 12.023 1 95.69 95 ILE A CA 1
ATOM 714 C C . ILE A 1 95 ? 0.462 12.531 13.531 1 95.69 95 ILE A C 1
ATOM 716 O O . ILE A 1 95 ? 0.267 11.578 14.297 1 95.69 95 ILE A O 1
ATOM 720 N N . GLU A 1 96 ? 0.741 13.711 13.859 1 95.06 96 GLU A N 1
ATOM 721 C CA . GLU A 1 96 ? 0.831 14.062 15.273 1 95.06 96 GLU A CA 1
ATOM 722 C C . GLU A 1 96 ? -0.238 15.078 15.656 1 95.06 96 GLU A C 1
ATOM 724 O O . GLU A 1 96 ? -0.648 15.898 14.828 1 95.06 96 GLU A O 1
ATOM 729 N N . ARG A 1 97 ? -0.627 14.961 16.906 1 94.88 97 ARG A N 1
ATOM 730 C CA . ARG A 1 97 ? -1.549 15.938 17.469 1 94.88 97 ARG A CA 1
ATOM 731 C C . ARG A 1 97 ? -0.829 16.875 18.422 1 94.88 97 ARG A C 1
ATOM 733 O O . ARG A 1 97 ? -0.002 16.438 19.234 1 94.88 97 ARG A O 1
ATOM 740 N N . SER A 1 98 ? -0.998 18.125 18.266 1 89.06 98 SER A N 1
ATOM 741 C CA . SER A 1 98 ? -0.488 19.125 19.188 1 89.06 98 SER A CA 1
ATOM 742 C C . SER A 1 98 ? -1.604 20.047 19.688 1 89.06 98 SER A C 1
ATOM 744 O O . SER A 1 98 ? -2.773 19.844 19.359 1 89.06 98 SER A O 1
ATOM 746 N N . ASP A 1 99 ? -1.163 21.031 20.531 1 91.25 99 ASP A N 1
ATOM 747 C CA . ASP A 1 99 ? -2.121 22.016 21.047 1 91.25 99 ASP A CA 1
ATOM 748 C C . ASP A 1 99 ? -2.689 22.859 19.906 1 91.25 99 ASP A C 1
ATOM 750 O O . ASP A 1 99 ? -3.764 23.453 20.047 1 91.25 99 ASP A O 1
ATOM 754 N N . LYS A 1 100 ? -2.033 22.859 18.781 1 91.56 100 LYS A N 1
ATOM 755 C CA . LYS A 1 100 ? -2.428 23.719 17.656 1 91.56 100 LYS A CA 1
ATOM 756 C C . LYS A 1 100 ? -3.248 22.938 16.641 1 91.56 100 LYS A C 1
ATOM 758 O O . LYS A 1 100 ? -3.787 23.516 15.695 1 91.56 100 LYS A O 1
ATOM 763 N N . GLY A 1 101 ? -3.283 21.578 16.844 1 96.69 101 GLY A N 1
ATOM 764 C CA . GLY A 1 101 ? -4.023 20.766 15.906 1 96.69 101 GLY A CA 1
ATOM 765 C C . GLY A 1 101 ? -3.283 19.5 15.508 1 96.69 101 GLY A C 1
ATOM 766 O O . GLY A 1 101 ? -2.59 18.891 16.328 1 96.69 101 GLY A O 1
ATOM 767 N N . VAL A 1 102 ? -3.605 19.141 14.281 1 97.19 102 VAL A N 1
ATOM 768 C CA . VAL A 1 102 ? -2.957 17.938 13.766 1 97.19 102 VAL A CA 1
ATOM 769 C C . VAL A 1 102 ? -1.939 18.328 12.695 1 97.19 102 VAL A C 1
ATOM 771 O O . VAL A 1 102 ? -2.166 19.25 11.914 1 97.19 102 VAL A O 1
ATOM 774 N N . GLU A 1 103 ? -0.785 17.641 12.68 1 95.44 103 GLU A N 1
ATOM 775 C CA . GLU A 1 103 ? 0.262 18 11.727 1 95.44 103 GLU A CA 1
ATOM 776 C C . GLU A 1 103 ? 0.992 16.766 11.219 1 95.44 103 GLU A C 1
ATOM 778 O O . GLU A 1 103 ? 1.021 15.727 11.898 1 95.44 103 GLU A O 1
ATOM 783 N N . PHE A 1 104 ? 1.466 16.828 10.062 1 94.38 104 PHE A N 1
ATOM 784 C CA . PHE A 1 104 ? 2.428 15.922 9.445 1 94.38 104 PHE A CA 1
ATOM 785 C C . PHE A 1 104 ? 3.789 16.594 9.312 1 94.38 104 PHE A C 1
ATOM 787 O O . PHE A 1 104 ? 4.031 17.328 8.344 1 94.38 104 PHE A O 1
ATOM 794 N N . PRO A 1 105 ? 4.621 16.281 10.242 1 88.69 105 PRO A N 1
ATOM 795 C CA . PRO A 1 105 ? 5.832 17.109 10.352 1 88.69 105 PRO A CA 1
ATOM 796 C C . PRO A 1 105 ? 6.867 16.766 9.281 1 88.69 105 PRO A C 1
ATOM 798 O O . PRO A 1 105 ? 8.031 17.172 9.391 1 88.69 105 PRO A O 1
ATOM 801 N N . TYR A 1 106 ? 6.457 16.031 8.312 1 89.88 106 TYR A N 1
ATOM 802 C CA . TYR A 1 106 ? 7.348 15.656 7.219 1 89.88 106 TYR A CA 1
ATOM 803 C C . TYR A 1 106 ? 6.887 16.266 5.902 1 89.88 106 TYR A C 1
ATOM 805 O O . TYR A 1 106 ? 5.824 16.891 5.84 1 89.88 106 TYR A O 1
ATOM 813 N N . GLU A 1 107 ? 7.656 16.188 4.871 1 87 107 GLU A N 1
ATOM 814 C CA . GLU A 1 107 ? 7.316 16.734 3.561 1 87 107 GLU A CA 1
ATOM 815 C C . GLU A 1 107 ? 6.914 15.625 2.592 1 87 107 GLU A C 1
ATOM 817 O O . GLU A 1 107 ? 6.234 15.883 1.597 1 87 107 GLU A O 1
ATOM 822 N N . ASN A 1 108 ? 7.441 14.445 2.914 1 88.19 108 ASN A N 1
ATOM 823 C CA . ASN A 1 108 ? 7.227 13.312 2.023 1 88.19 108 ASN A CA 1
ATOM 824 C C . ASN A 1 108 ? 7.105 12 2.799 1 88.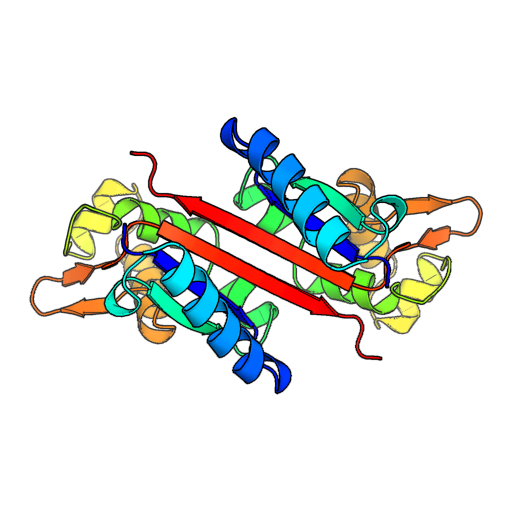19 108 ASN A C 1
ATOM 826 O O . ASN A 1 108 ? 7.586 11.898 3.93 1 88.19 108 ASN A O 1
ATOM 830 N N . ILE A 1 109 ? 6.434 11.086 2.162 1 91.62 109 ILE A N 1
ATOM 831 C CA . ILE A 1 109 ? 6.41 9.711 2.656 1 91.62 109 ILE A CA 1
ATOM 832 C C . ILE A 1 109 ? 7.113 8.789 1.661 1 91.62 109 ILE A C 1
ATOM 834 O O . ILE A 1 109 ? 6.836 8.836 0.46 1 91.62 109 ILE A O 1
ATOM 838 N N . HIS A 1 110 ? 8.023 8.047 2.1 1 91 110 HIS A N 1
ATOM 839 C CA . HIS A 1 110 ? 8.734 7.055 1.297 1 91 110 HIS A CA 1
ATOM 840 C C . HIS A 1 110 ? 8.391 5.637 1.746 1 91 110 HIS A C 1
ATOM 842 O O . HIS A 1 110 ? 8.539 5.301 2.924 1 91 110 HIS A O 1
ATOM 848 N N . PHE A 1 111 ? 7.93 4.871 0.841 1 92.81 111 PHE A N 1
ATOM 849 C CA . PHE A 1 111 ? 7.617 3.475 1.124 1 92.81 111 PHE A CA 1
ATOM 850 C C . PHE A 1 111 ? 8.75 2.561 0.671 1 92.81 111 PHE A C 1
ATOM 852 O O . PHE A 1 111 ? 9.227 2.67 -0.46 1 92.81 111 PHE A O 1
ATOM 859 N N . GLU A 1 112 ? 9.062 1.66 1.498 1 90.75 112 GLU A N 1
ATOM 860 C CA . GLU A 1 112 ? 10.078 0.666 1.166 1 90.75 112 GLU A CA 1
ATOM 861 C C . GLU A 1 112 ? 9.906 -0.601 1.998 1 90.75 112 GLU A C 1
ATOM 863 O O . GLU A 1 112 ? 10.273 -0.634 3.174 1 90.75 112 GLU A O 1
ATOM 868 N N . PHE A 1 113 ? 9.477 -1.615 1.344 1 91.94 113 PHE A N 1
ATOM 869 C CA . PHE A 1 113 ? 9.289 -2.869 2.062 1 91.94 113 PHE A CA 1
ATOM 870 C C . PHE A 1 113 ? 9.141 -4.035 1.089 1 91.94 113 PHE A C 1
ATOM 872 O O . PHE A 1 113 ? 8.969 -3.828 -0.113 1 91.94 113 PHE A O 1
ATOM 879 N N . ASP A 1 114 ? 9.219 -5.199 1.641 1 89.62 114 ASP A N 1
ATOM 880 C CA . ASP A 1 114 ? 9.047 -6.43 0.869 1 89.62 114 ASP A CA 1
ATOM 881 C C . ASP A 1 114 ? 7.844 -7.227 1.359 1 89.62 114 ASP A C 1
ATOM 883 O O . ASP A 1 114 ? 7.555 -7.246 2.557 1 89.62 114 ASP A O 1
ATOM 887 N N . VAL A 1 115 ? 7.215 -7.703 0.407 1 87.38 115 VAL A N 1
ATOM 888 C CA . VAL A 1 115 ? 6.246 -8.75 0.699 1 87.38 115 VAL A CA 1
ATOM 889 C C . VAL A 1 115 ? 6.754 -10.094 0.164 1 87.38 115 VAL A C 1
ATOM 891 O O . VAL A 1 115 ? 6.934 -10.25 -1.046 1 87.38 115 VAL A O 1
ATOM 894 N N . ARG A 1 116 ? 7.062 -11.016 1.027 1 79.56 116 ARG A N 1
ATOM 895 C CA . ARG A 1 116 ? 7.695 -12.273 0.643 1 79.56 116 ARG A CA 1
ATOM 896 C C . ARG A 1 116 ? 6.766 -13.453 0.892 1 79.56 116 ARG A C 1
ATOM 898 O O . ARG A 1 116 ? 5.926 -13.414 1.793 1 79.56 116 ARG A O 1
ATOM 905 N N . ALA A 1 117 ? 6.855 -14.336 -0.148 1 70.56 117 ALA A N 1
ATOM 906 C CA . ALA A 1 117 ? 6.207 -15.625 0.108 1 70.56 117 ALA A CA 1
ATOM 907 C C . ALA A 1 117 ? 6.898 -16.375 1.247 1 70.56 117 ALA A C 1
ATOM 909 O O . ALA A 1 117 ? 8.109 -16.234 1.437 1 70.56 117 ALA A O 1
ATOM 910 N N . ALA A 1 118 ? 6.297 -16.391 2.494 1 51.38 118 ALA A N 1
ATOM 911 C CA . ALA A 1 118 ? 6.941 -17.188 3.537 1 51.38 118 ALA A CA 1
ATOM 912 C C . ALA A 1 118 ? 7.652 -18.406 2.943 1 51.38 118 ALA A C 1
ATOM 914 O O . ALA A 1 118 ? 7.094 -19.109 2.098 1 51.38 118 ALA A O 1
ATOM 915 N N . ALA A 1 119 ? 9.125 -18.375 2.766 1 42.38 119 ALA A N 1
ATOM 916 C CA . ALA A 1 119 ? 9.758 -19.688 2.646 1 42.38 119 ALA A CA 1
ATOM 917 C C . ALA A 1 119 ? 9.18 -20.656 3.668 1 42.38 119 ALA A C 1
ATOM 919 O O . ALA A 1 119 ? 8.773 -20.25 4.758 1 42.38 119 ALA A O 1
ATOM 920 N N . MET B 1 1 ? 17.609 -14.367 -6.496 1 62 1 MET B N 1
ATOM 921 C CA . MET B 1 1 ? 16.172 -14.43 -6.258 1 62 1 MET B CA 1
ATOM 922 C C . MET B 1 1 ? 15.445 -13.383 -7.09 1 62 1 MET B C 1
ATOM 924 O O . MET B 1 1 ? 15.93 -12.258 -7.25 1 62 1 MET B O 1
ATOM 928 N N . ASN B 1 2 ? 14.414 -13.797 -7.953 1 83.94 2 ASN B N 1
ATOM 929 C CA . ASN B 1 2 ? 13.688 -12.922 -8.859 1 83.94 2 ASN B CA 1
ATOM 930 C C . ASN B 1 2 ? 12.641 -12.094 -8.117 1 83.94 2 ASN B C 1
ATOM 932 O O . ASN B 1 2 ? 11.867 -12.625 -7.328 1 83.94 2 ASN B O 1
ATOM 936 N N . THR B 1 3 ? 12.805 -10.758 -8.203 1 88.62 3 THR B N 1
ATOM 937 C CA . THR B 1 3 ? 11.922 -9.859 -7.461 1 88.62 3 THR B CA 1
ATOM 938 C C . THR B 1 3 ? 11.133 -8.969 -8.414 1 88.62 3 THR B C 1
ATOM 940 O O . THR B 1 3 ? 11.664 -8.5 -9.43 1 88.62 3 THR B O 1
ATOM 943 N N . LEU B 1 4 ? 9.898 -8.773 -8.133 1 91.69 4 LEU B N 1
ATOM 944 C CA . LEU B 1 4 ? 9.078 -7.762 -8.781 1 91.69 4 LEU B CA 1
ATOM 945 C C . LEU B 1 4 ? 9.133 -6.445 -8.016 1 91.69 4 LEU B C 1
ATOM 947 O O . LEU B 1 4 ? 8.719 -6.379 -6.855 1 91.69 4 LEU B O 1
ATOM 951 N N . ILE B 1 5 ? 9.648 -5.406 -8.648 1 91.38 5 ILE B N 1
ATOM 952 C CA . ILE B 1 5 ? 9.719 -4.094 -8.016 1 91.38 5 ILE B CA 1
ATOM 953 C C . ILE B 1 5 ? 8.469 -3.281 -8.367 1 91.38 5 ILE B C 1
ATOM 955 O O . ILE B 1 5 ? 8.148 -3.115 -9.547 1 91.38 5 ILE B O 1
ATOM 959 N N . VAL B 1 6 ? 7.812 -2.773 -7.418 1 94.12 6 VAL B N 1
ATOM 960 C CA . VAL B 1 6 ? 6.602 -1.982 -7.59 1 94.12 6 VAL B CA 1
ATOM 961 C C . VAL B 1 6 ? 6.906 -0.508 -7.328 1 94.12 6 VAL B C 1
ATOM 963 O O . VAL B 1 6 ? 7.441 -0.155 -6.277 1 94.12 6 VAL B O 1
ATOM 966 N N . ARG B 1 7 ? 6.492 0.359 -8.234 1 93.12 7 ARG B N 1
ATOM 967 C CA . ARG B 1 7 ? 6.691 1.803 -8.156 1 93.12 7 ARG B CA 1
ATOM 968 C C . ARG B 1 7 ? 5.426 2.553 -8.555 1 93.12 7 ARG B C 1
ATOM 970 O O . ARG B 1 7 ? 4.465 1.948 -9.039 1 93.12 7 ARG B O 1
ATOM 977 N N . LEU B 1 8 ? 5.426 3.814 -8.273 1 91.62 8 LEU B N 1
ATOM 978 C CA . LEU B 1 8 ? 4.352 4.676 -8.75 1 91.62 8 LEU B CA 1
ATOM 979 C C . LEU B 1 8 ? 4.836 5.562 -9.891 1 91.62 8 LEU B C 1
ATOM 981 O O . LEU B 1 8 ? 5.977 6.031 -9.883 1 91.62 8 LEU B O 1
ATOM 985 N N . GLY B 1 9 ? 4.051 5.613 -11.031 1 73.5 9 GLY B N 1
ATOM 986 C CA . GLY B 1 9 ? 4.355 6.387 -12.227 1 73.5 9 GLY B CA 1
ATOM 987 C C . GLY B 1 9 ? 4.391 7.883 -11.977 1 73.5 9 GLY B C 1
ATOM 988 O O . GLY B 1 9 ? 3.764 8.375 -11.031 1 73.5 9 GLY B O 1
ATOM 989 N N . GLY B 1 10 ? 5.438 8.781 -12.508 1 62.38 10 GLY B N 1
ATOM 990 C CA . GLY B 1 10 ? 5.754 10.18 -12.742 1 62.38 10 GLY B CA 1
ATOM 991 C C . GLY B 1 10 ? 7.141 10.383 -13.328 1 62.38 10 GLY B C 1
ATOM 992 O O . GLY B 1 10 ? 7.871 9.422 -13.562 1 62.38 10 GLY B O 1
ATOM 993 N N . MET B 1 11 ? 7.266 11.57 -14.016 1 52.41 11 MET B N 1
ATOM 994 C CA . MET B 1 11 ? 8.484 11.891 -14.758 1 52.41 11 MET B CA 1
ATOM 995 C C . MET B 1 11 ? 9.719 11.398 -14.016 1 52.41 11 MET B C 1
ATOM 997 O O . MET B 1 11 ? 10.664 10.914 -14.641 1 52.41 11 MET B O 1
ATOM 1001 N N . ASP B 1 12 ? 9.789 11.617 -12.875 1 52.47 12 ASP B N 1
ATOM 1002 C CA . ASP B 1 12 ? 10.953 11.297 -12.047 1 52.47 12 ASP B CA 1
ATOM 1003 C C . ASP B 1 12 ? 11.172 9.781 -11.977 1 52.47 12 ASP B C 1
ATOM 1005 O O . ASP B 1 12 ? 12.266 9.328 -11.625 1 52.47 12 ASP B O 1
ATOM 1009 N N . ASP B 1 13 ? 10.359 9.023 -12.43 1 54.66 13 ASP B N 1
ATOM 1010 C CA . ASP B 1 13 ? 10.281 7.57 -12.336 1 54.66 13 ASP B CA 1
ATOM 1011 C C . ASP B 1 13 ? 11.305 6.91 -13.266 1 54.66 13 ASP B C 1
ATOM 1013 O O . ASP B 1 13 ? 11.914 5.902 -12.906 1 54.66 13 ASP B O 1
ATOM 1017 N N . ILE B 1 14 ? 11.391 7.602 -14.344 1 52.56 14 ILE B N 1
ATOM 1018 C CA . ILE B 1 14 ? 12.328 7 -15.281 1 52.56 14 ILE B CA 1
ATOM 1019 C C . ILE B 1 14 ? 13.719 6.941 -14.664 1 52.56 14 ILE B C 1
ATOM 1021 O O . ILE B 1 14 ? 14.406 5.922 -14.758 1 52.56 14 ILE B O 1
ATOM 1025 N N . ARG B 1 15 ? 14.055 8.039 -14.148 1 52.69 15 ARG B N 1
ATOM 1026 C CA . ARG B 1 15 ? 15.406 8.102 -13.602 1 52.69 15 ARG B CA 1
ATOM 1027 C C . ARG B 1 15 ? 15.594 7.078 -12.484 1 52.69 15 ARG B C 1
ATOM 1029 O O . ARG B 1 15 ? 16.656 6.473 -12.367 1 52.69 15 ARG B O 1
ATOM 1036 N N . ASN B 1 16 ? 14.625 6.824 -11.789 1 54.66 16 ASN B N 1
ATOM 1037 C CA . ASN B 1 16 ? 14.695 5.953 -10.625 1 54.66 16 ASN B CA 1
ATOM 1038 C C . ASN B 1 16 ? 14.758 4.48 -11.023 1 54.66 16 ASN B C 1
ATOM 1040 O O . ASN B 1 16 ? 15.43 3.684 -10.367 1 54.66 16 ASN B O 1
ATOM 1044 N N . ARG B 1 17 ? 14.141 4.254 -12.172 1 57.28 17 ARG B N 1
ATOM 1045 C CA . ARG B 1 17 ? 14.25 2.881 -12.648 1 57.28 17 ARG B CA 1
ATOM 1046 C C . ARG B 1 17 ? 15.695 2.518 -12.961 1 57.28 17 ARG B C 1
ATOM 1048 O O . ARG B 1 17 ? 16.141 1.413 -12.648 1 57.28 17 ARG B O 1
ATOM 1055 N N . ILE B 1 18 ? 16.219 3.551 -13.617 1 58.16 18 ILE B N 1
ATOM 1056 C CA . ILE B 1 18 ? 17.609 3.326 -14 1 58.16 18 ILE B CA 1
ATOM 1057 C C . ILE B 1 18 ? 18.469 3.121 -12.758 1 58.16 18 ILE B C 1
ATOM 1059 O O . ILE B 1 18 ? 19.328 2.238 -12.727 1 58.16 18 ILE B O 1
ATOM 1063 N N . ALA B 1 19 ? 18.188 3.824 -11.836 1 56.12 19 ALA B N 1
ATOM 1064 C CA . ALA B 1 19 ? 19 3.783 -10.625 1 56.12 19 ALA B CA 1
ATOM 1065 C C . ALA B 1 19 ? 18.797 2.467 -9.875 1 56.12 19 ALA B C 1
ATOM 1067 O O . ALA B 1 19 ? 19.75 1.897 -9.344 1 56.12 19 ALA B O 1
ATOM 1068 N N . VAL B 1 20 ? 17.672 1.955 -9.891 1 57.16 20 VAL B N 1
ATOM 1069 C CA . VAL B 1 20 ? 17.375 0.706 -9.195 1 57.16 20 VAL B CA 1
ATOM 1070 C C . VAL B 1 20 ? 18.047 -0.458 -9.922 1 57.16 20 VAL B C 1
ATOM 107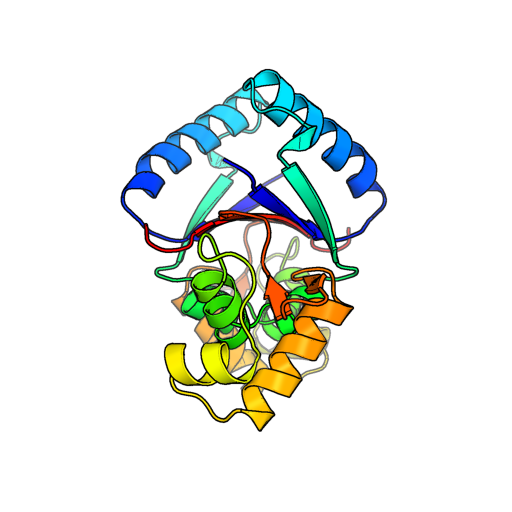2 O O . VAL B 1 20 ? 18.656 -1.323 -9.289 1 57.16 20 VAL B O 1
ATOM 1075 N N . ALA B 1 21 ? 17.906 -0.343 -11.211 1 59 21 ALA B N 1
ATOM 1076 C CA . ALA B 1 21 ? 18.594 -1.371 -11.992 1 59 21 ALA B CA 1
ATOM 1077 C C . ALA B 1 21 ? 20.094 -1.347 -11.742 1 59 21 ALA B C 1
ATOM 1079 O O . ALA B 1 21 ? 20.734 -2.398 -11.617 1 59 21 ALA B O 1
ATOM 1080 N N . ALA B 1 22 ? 20.484 -0.193 -11.664 1 58.19 22 ALA B N 1
ATOM 1081 C CA . ALA B 1 22 ? 21.922 -0.045 -11.422 1 58.19 22 ALA B CA 1
ATOM 1082 C C . ALA B 1 22 ? 22.297 -0.54 -10.031 1 58.19 22 ALA B C 1
ATOM 1084 O O . ALA B 1 22 ? 23.328 -1.209 -9.859 1 58.19 22 ALA B O 1
ATOM 1085 N N . LYS B 1 23 ? 21.531 -0.225 -9.094 1 58.81 23 LYS B N 1
ATOM 1086 C CA . LYS B 1 23 ? 21.797 -0.637 -7.715 1 58.81 23 LYS B CA 1
ATOM 1087 C C . LYS B 1 23 ? 21.703 -2.152 -7.566 1 58.81 23 LYS B C 1
ATOM 1089 O O . LYS B 1 23 ? 22.562 -2.773 -6.926 1 58.81 23 LYS B O 1
ATOM 1094 N N . LEU B 1 24 ? 20.719 -2.654 -8.164 1 58 24 LEU B N 1
ATOM 1095 C CA . LEU B 1 24 ? 20.547 -4.102 -8.125 1 58 24 LEU B CA 1
ATOM 1096 C C . LEU B 1 24 ? 21.688 -4.805 -8.844 1 58 24 LEU B C 1
ATOM 1098 O O . LEU B 1 24 ? 22.188 -5.832 -8.383 1 58 24 LEU B O 1
ATOM 1102 N N . ALA B 1 25 ? 22.109 -4.215 -9.945 1 58.94 25 ALA B N 1
ATOM 1103 C CA . ALA B 1 25 ? 23.266 -4.73 -10.664 1 58.94 25 ALA B CA 1
ATOM 1104 C C . ALA B 1 25 ? 24.531 -4.668 -9.805 1 58.94 25 ALA B C 1
ATOM 1106 O O . ALA B 1 25 ? 25.344 -5.59 -9.812 1 58.94 25 ALA B O 1
ATOM 1107 N N . SER B 1 26 ? 24.547 -3.615 -9.156 1 60.06 26 SER B N 1
ATOM 1108 C CA . SER B 1 26 ? 25.734 -3.443 -8.312 1 60.06 26 SER B CA 1
ATOM 1109 C C . SER B 1 26 ? 25.734 -4.445 -7.164 1 60.06 26 SER B C 1
ATOM 1111 O O . SER B 1 26 ? 26.797 -4.801 -6.648 1 60.06 26 SER B O 1
ATOM 1113 N N . GLU B 1 27 ? 24.656 -4.809 -6.754 1 57.5 27 GLU B N 1
ATOM 1114 C CA . GLU B 1 27 ? 24.562 -5.785 -5.676 1 57.5 27 GLU B CA 1
ATOM 1115 C C . GLU B 1 27 ? 24.609 -7.211 -6.215 1 57.5 27 GLU B C 1
ATOM 1117 O O . GLU B 1 27 ? 24.484 -8.172 -5.453 1 57.5 27 GLU B O 1
ATOM 1122 N N . GLY B 1 28 ? 25.062 -7.32 -7.473 1 54.59 28 GLY B N 1
ATOM 1123 C CA . GLY B 1 28 ? 25.297 -8.578 -8.156 1 54.59 28 GLY B CA 1
ATOM 1124 C C . GLY B 1 28 ? 24 -9.281 -8.57 1 54.59 28 GLY B C 1
ATOM 1125 O O . GLY B 1 28 ? 24 -10.484 -8.828 1 54.59 28 GLY B O 1
ATOM 1126 N N . LYS B 1 29 ? 22.984 -8.539 -8.25 1 57.75 29 LYS B N 1
ATOM 1127 C CA . LYS B 1 29 ? 21.75 -9.219 -8.633 1 57.75 29 LYS B CA 1
ATOM 1128 C C . LYS B 1 29 ? 21.469 -9.047 -10.125 1 57.75 29 LYS B C 1
ATOM 1130 O O . LYS B 1 29 ? 21.703 -7.977 -10.688 1 57.75 29 LYS B O 1
ATOM 1135 N N . ASP B 1 30 ? 21.484 -10.016 -10.992 1 54.28 30 ASP B N 1
ATOM 1136 C CA . ASP B 1 30 ? 21.328 -10.016 -12.438 1 54.28 30 ASP B CA 1
ATOM 1137 C C . ASP B 1 30 ? 20.062 -9.25 -12.852 1 54.28 30 ASP B C 1
ATOM 1139 O O . ASP B 1 30 ? 18.984 -9.523 -12.344 1 54.28 30 ASP B O 1
ATOM 1143 N N . PRO B 1 31 ? 20.25 -8.141 -13.469 1 54.44 31 PRO B N 1
ATOM 1144 C CA . PRO B 1 31 ? 19.156 -7.312 -13.977 1 54.44 31 PRO B CA 1
ATOM 1145 C C . PRO B 1 31 ? 18.016 -8.133 -14.57 1 54.44 31 PRO B C 1
ATOM 1147 O O . PRO B 1 31 ? 16.859 -7.695 -14.562 1 54.44 31 PRO B O 1
ATOM 1150 N N . GLU B 1 32 ? 18.406 -9.188 -15.328 1 53.91 32 GLU B N 1
ATOM 1151 C CA . GLU B 1 32 ? 17.391 -10.039 -15.953 1 53.91 32 GLU B CA 1
ATOM 1152 C C . GLU B 1 32 ? 16.391 -10.539 -14.922 1 53.91 32 GLU B C 1
ATOM 1154 O O . GLU B 1 32 ? 15.242 -10.844 -15.258 1 53.91 32 GLU B O 1
ATOM 1159 N N . ALA B 1 33 ? 16.859 -10.43 -13.523 1 61.88 33 ALA B N 1
ATOM 1160 C CA . ALA B 1 33 ? 16.156 -11.094 -12.43 1 61.88 33 ALA B CA 1
ATOM 1161 C C . ALA B 1 33 ? 15.109 -10.172 -11.812 1 61.88 33 ALA B C 1
ATOM 1163 O O . ALA B 1 33 ? 14.109 -10.641 -11.258 1 61.88 33 ALA B O 1
ATOM 1164 N N . ASN B 1 34 ? 15.203 -8.867 -12.133 1 70.44 34 ASN B N 1
ATOM 1165 C CA . ASN B 1 34 ? 14.203 -7.988 -11.531 1 70.44 34 ASN B CA 1
ATOM 1166 C C . ASN B 1 34 ? 13.359 -7.293 -12.594 1 70.44 34 ASN B C 1
ATOM 1168 O O . ASN B 1 34 ? 13.844 -6.992 -13.688 1 70.44 34 ASN B O 1
ATOM 1172 N N . SER B 1 35 ? 12.07 -7.418 -12.406 1 86.31 35 SER B N 1
ATOM 1173 C CA . SER B 1 35 ? 11.102 -6.699 -13.227 1 86.31 35 SER B CA 1
ATOM 1174 C C . SER B 1 35 ? 10.438 -5.57 -12.445 1 86.31 35 SER B C 1
ATOM 1176 O O . SER B 1 35 ? 10.336 -5.633 -11.219 1 86.31 35 SER B O 1
ATOM 1178 N N . THR B 1 36 ? 10.141 -4.531 -13.195 1 89.88 36 THR B N 1
ATOM 1179 C CA . THR B 1 36 ? 9.5 -3.387 -12.57 1 89.88 36 THR B CA 1
ATOM 1180 C C . THR B 1 36 ? 8.062 -3.23 -13.07 1 89.88 36 THR B C 1
ATOM 1182 O O . THR B 1 36 ? 7.801 -3.375 -14.266 1 89.88 36 THR B O 1
ATOM 1185 N N . LEU B 1 37 ? 7.223 -3.043 -12.188 1 92.56 37 LEU B N 1
ATOM 1186 C CA . LEU B 1 37 ? 5.828 -2.729 -12.469 1 92.56 37 LEU B CA 1
ATOM 1187 C C . LEU B 1 37 ? 5.461 -1.353 -11.922 1 92.56 37 LEU B C 1
ATOM 1189 O O . LEU B 1 37 ? 5.586 -1.104 -10.719 1 92.56 37 LEU B O 1
ATOM 1193 N N . ASN B 1 38 ? 5 -0.455 -12.828 1 92.56 38 ASN B N 1
ATOM 1194 C CA . ASN B 1 38 ? 4.629 0.906 -12.453 1 92.56 38 ASN B CA 1
ATOM 1195 C C . ASN B 1 38 ? 3.113 1.081 -12.406 1 92.56 38 ASN B C 1
ATOM 1197 O O . ASN B 1 38 ? 2.416 0.765 -13.375 1 92.56 38 ASN B O 1
ATOM 1201 N N . PHE B 1 39 ? 2.682 1.579 -11.367 1 94 39 PHE B N 1
ATOM 1202 C CA . PHE B 1 39 ? 1.275 1.95 -11.266 1 94 39 PHE B CA 1
ATOM 1203 C C . PHE B 1 39 ? 1.085 3.436 -11.555 1 94 39 PHE B C 1
ATOM 1205 O O . PHE B 1 39 ? 1.971 4.246 -11.273 1 94 39 PHE B O 1
ATOM 1212 N N . ALA B 1 40 ? -0.022 3.82 -12.023 1 90.81 40 ALA B N 1
ATOM 1213 C CA . ALA B 1 40 ? -0.318 5.199 -12.406 1 90.81 40 ALA B CA 1
ATOM 1214 C C . ALA B 1 40 ? -0.497 6.082 -11.172 1 90.81 40 ALA B C 1
ATOM 1216 O O . ALA B 1 40 ? -0.204 7.277 -11.211 1 90.81 40 ALA B O 1
ATOM 1217 N N . SER B 1 41 ? -1.01 5.523 -10.133 1 93 41 SER B N 1
ATOM 1218 C CA . SER B 1 41 ? -1.269 6.277 -8.914 1 93 41 SER B CA 1
ATOM 1219 C C . SER B 1 41 ? -1.218 5.379 -7.684 1 93 41 SER B C 1
ATOM 1221 O O . SER B 1 41 ? -1.258 4.152 -7.801 1 93 41 SER B O 1
ATOM 1223 N N . TYR B 1 42 ? -1.144 5.988 -6.547 1 93.88 42 TYR B N 1
ATOM 1224 C CA . TYR B 1 42 ? -1.234 5.246 -5.297 1 93.88 42 TYR B CA 1
ATOM 1225 C C . TYR B 1 42 ? -2.588 4.555 -5.168 1 93.88 42 TYR B C 1
ATOM 1227 O O . TYR B 1 42 ? -2.668 3.418 -4.699 1 93.88 42 TYR B O 1
ATOM 1235 N N . GLU B 1 43 ? -3.604 5.254 -5.605 1 95.88 43 GLU B N 1
ATOM 1236 C CA . GLU B 1 43 ? -4.957 4.711 -5.523 1 95.88 43 GLU B CA 1
ATOM 1237 C C . GLU B 1 43 ? -5.078 3.412 -6.309 1 95.88 43 GLU B C 1
ATOM 1239 O O . GLU B 1 43 ? -5.633 2.43 -5.816 1 95.88 43 GLU B O 1
ATOM 1244 N N . ASP B 1 44 ? -4.57 3.467 -7.492 1 95.31 44 ASP B N 1
ATOM 1245 C CA . ASP B 1 44 ? -4.617 2.277 -8.336 1 95.31 44 ASP B CA 1
ATOM 1246 C C . ASP B 1 44 ? -3.842 1.124 -7.699 1 95.31 44 ASP B C 1
ATOM 1248 O O . ASP B 1 44 ? -4.34 -0.002 -7.629 1 95.31 44 ASP B O 1
ATOM 1252 N N . MET B 1 45 ? -2.66 1.397 -7.297 1 96.69 45 MET B N 1
ATOM 1253 C CA . MET B 1 45 ? -1.823 0.384 -6.66 1 96.69 45 MET B CA 1
ATOM 1254 C C . MET B 1 45 ? -2.514 -0.198 -5.434 1 96.69 45 MET B C 1
ATOM 1256 O O . MET B 1 45 ? -2.576 -1.418 -5.27 1 96.69 45 MET B O 1
ATOM 1260 N N . HIS B 1 46 ? -2.973 0.719 -4.574 1 96.69 46 HIS B N 1
ATOM 1261 C CA . HIS B 1 46 ? -3.645 0.339 -3.336 1 96.69 46 HIS B CA 1
ATOM 1262 C C . HIS B 1 46 ? -4.848 -0.557 -3.615 1 96.69 46 HIS B C 1
ATOM 1264 O O . HIS B 1 46 ? -5.07 -1.543 -2.908 1 96.69 46 HIS B O 1
ATOM 1270 N N . ARG B 1 47 ? -5.574 -0.219 -4.617 1 96.88 47 ARG B N 1
ATOM 1271 C CA . ARG B 1 47 ? -6.766 -0.981 -4.988 1 96.88 47 ARG B CA 1
ATOM 1272 C C . ARG B 1 47 ? -6.387 -2.355 -5.531 1 96.88 47 ARG B C 1
ATOM 1274 O O . ARG B 1 47 ? -6.992 -3.363 -5.156 1 96.88 47 ARG B O 1
ATOM 1281 N N . ILE B 1 48 ? -5.469 -2.395 -6.375 1 97.06 48 ILE B N 1
ATOM 1282 C CA . ILE B 1 48 ? -5.109 -3.617 -7.082 1 97.06 48 ILE B CA 1
ATOM 1283 C C . ILE B 1 48 ? -4.383 -4.566 -6.133 1 97.06 48 ILE B C 1
ATOM 1285 O O . ILE B 1 48 ? -4.66 -5.77 -6.113 1 97.06 48 ILE B O 1
ATOM 1289 N N . LEU B 1 49 ? -3.455 -4.074 -5.363 1 96.81 49 LEU B N 1
ATOM 1290 C CA . LEU B 1 49 ? -2.672 -4.922 -4.469 1 96.81 49 LEU B CA 1
ATOM 1291 C C . LEU B 1 49 ? -3.289 -4.957 -3.076 1 96.81 49 LEU B C 1
ATOM 1293 O O . LEU B 1 49 ? -2.609 -4.691 -2.084 1 96.81 49 LEU B O 1
ATOM 1297 N N . ALA B 1 50 ? -4.5 -5.25 -3.014 1 97.5 50 ALA B N 1
ATOM 1298 C CA . ALA B 1 50 ? -5.199 -5.469 -1.751 1 97.5 50 ALA B CA 1
ATOM 1299 C C . ALA B 1 50 ? -4.652 -6.695 -1.027 1 97.5 50 ALA B C 1
ATOM 1301 O O . ALA B 1 50 ? -4.109 -7.605 -1.657 1 97.5 50 ALA B O 1
ATOM 1302 N N . PRO B 1 51 ? -4.797 -6.793 0.316 1 96.44 51 PRO B N 1
ATOM 1303 C CA . PRO B 1 51 ? -4.246 -7.91 1.091 1 96.44 51 PRO B CA 1
ATOM 1304 C C . PRO B 1 51 ? -4.719 -9.266 0.583 1 96.44 51 PRO B C 1
ATOM 1306 O O . PRO B 1 51 ? -3.93 -10.219 0.528 1 96.44 51 PRO B O 1
ATOM 1309 N N . SER B 1 52 ? -5.965 -9.375 0.204 1 95.81 52 SER B N 1
ATOM 1310 C CA . SER B 1 52 ? -6.488 -10.648 -0.285 1 95.81 52 SER B CA 1
ATOM 1311 C C . SER B 1 52 ? -5.789 -11.07 -1.572 1 95.81 52 SER B C 1
ATOM 1313 O O . SER B 1 52 ? -5.527 -12.258 -1.779 1 95.81 52 SER B O 1
ATOM 1315 N N . ARG B 1 53 ? -5.484 -10.156 -2.438 1 97.06 53 ARG B N 1
ATOM 1316 C CA . ARG B 1 53 ? -4.812 -10.469 -3.693 1 97.06 53 ARG B CA 1
ATOM 1317 C C . ARG B 1 53 ? -3.332 -10.75 -3.467 1 97.06 53 ARG B C 1
ATOM 1319 O O . ARG B 1 53 ? -2.732 -11.57 -4.172 1 97.06 53 ARG B O 1
ATOM 1326 N N . LEU B 1 54 ? -2.779 -10.094 -2.52 1 95.69 54 LEU B N 1
ATOM 1327 C CA . LEU B 1 54 ? -1.392 -10.406 -2.191 1 95.69 54 LEU B CA 1
ATOM 1328 C C . LEU B 1 54 ? -1.272 -11.812 -1.615 1 95.69 54 LEU B C 1
ATOM 1330 O O . LEU B 1 54 ? -0.264 -12.492 -1.825 1 95.69 54 LEU B O 1
ATOM 1334 N N . ALA B 1 55 ? -2.314 -12.258 -0.916 1 94.88 55 ALA B N 1
ATOM 1335 C CA . ALA B 1 55 ? -2.334 -13.633 -0.432 1 94.88 55 ALA B CA 1
ATOM 1336 C C . ALA B 1 55 ? -2.271 -14.625 -1.592 1 94.88 55 ALA B C 1
ATOM 1338 O O . ALA B 1 55 ? -1.606 -15.656 -1.499 1 94.88 55 ALA B O 1
ATOM 1339 N N . LEU B 1 56 ? -2.955 -14.305 -2.646 1 96.62 56 LEU B N 1
ATOM 1340 C CA . LEU B 1 56 ? -2.887 -15.133 -3.846 1 96.62 56 LEU B CA 1
ATOM 1341 C C . LEU B 1 56 ? -1.472 -15.141 -4.418 1 96.62 56 LEU B C 1
ATOM 1343 O O . LEU B 1 56 ? -0.956 -16.203 -4.781 1 96.62 56 LEU B O 1
ATOM 1347 N N . VAL B 1 57 ? -0.903 -13.977 -4.5 1 95.88 57 VAL B N 1
ATOM 1348 C CA . VAL B 1 57 ? 0.436 -13.812 -5.059 1 95.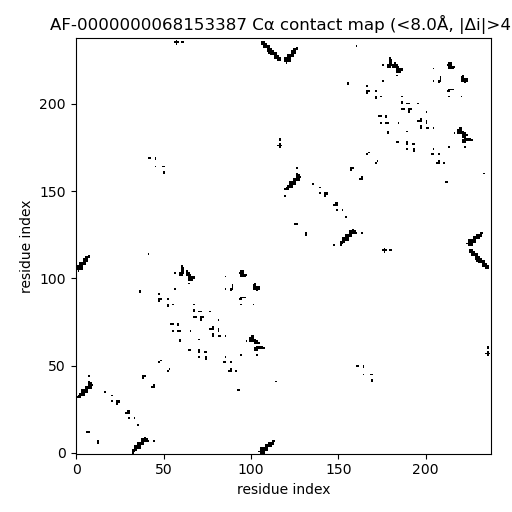88 57 VAL B CA 1
ATOM 1349 C C . VAL B 1 57 ? 1.44 -14.609 -4.223 1 95.88 57 VAL B C 1
ATOM 1351 O O . VAL B 1 57 ? 2.299 -15.305 -4.773 1 95.88 57 VAL B O 1
ATOM 1354 N N . LYS B 1 58 ? 1.254 -14.547 -2.924 1 94.12 58 LYS B N 1
ATOM 1355 C CA . LYS B 1 58 ? 2.135 -15.281 -2.021 1 94.12 58 LYS B CA 1
ATOM 1356 C C . LYS B 1 58 ? 2 -16.781 -2.23 1 94.12 58 LYS B C 1
ATOM 1358 O O . LYS B 1 58 ? 2.994 -17.516 -2.191 1 94.12 58 LYS B O 1
ATOM 1363 N N . THR B 1 59 ? 0.844 -17.188 -2.387 1 94.56 59 THR B N 1
ATOM 1364 C CA . THR B 1 59 ? 0.579 -18.594 -2.604 1 94.56 59 THR B CA 1
ATOM 1365 C C . THR B 1 59 ? 1.19 -19.062 -3.922 1 94.56 59 THR B C 1
ATOM 1367 O O . THR B 1 59 ? 1.672 -20.203 -4.02 1 94.56 59 THR B O 1
ATOM 1370 N N . LEU B 1 60 ? 1.198 -18.188 -4.922 1 94.38 60 LEU B N 1
ATOM 1371 C CA . LEU B 1 60 ? 1.738 -18.5 -6.238 1 94.38 60 LEU B CA 1
ATOM 1372 C C . LEU B 1 60 ? 3.262 -18.453 -6.227 1 94.38 60 LEU B C 1
ATOM 1374 O O . LEU B 1 60 ? 3.914 -19.109 -7.043 1 94.38 60 LEU B O 1
ATOM 1378 N N . ALA B 1 61 ? 3.779 -17.656 -5.383 1 90.19 61 ALA B N 1
ATOM 1379 C CA . ALA B 1 61 ? 5.223 -17.438 -5.363 1 90.19 61 ALA B CA 1
ATOM 1380 C C . ALA B 1 61 ? 5.977 -18.75 -5.125 1 90.19 61 ALA B C 1
ATOM 1382 O O . ALA B 1 61 ? 5.691 -19.469 -4.164 1 90.19 61 ALA B O 1
ATOM 1383 N N . GLY B 1 62 ? 6.855 -18.922 -5.914 1 82.88 62 GLY B N 1
ATOM 1384 C CA . GLY B 1 62 ? 7.668 -20.125 -5.793 1 82.88 62 GLY B CA 1
ATOM 1385 C C . GLY B 1 62 ? 6.945 -21.375 -6.23 1 82.88 62 GLY B C 1
ATOM 1386 O O . GLY B 1 62 ? 7.488 -22.484 -6.133 1 82.88 62 GLY B O 1
ATOM 1387 N N . GLN B 1 63 ? 5.738 -21.062 -6.508 1 83.25 63 GLN B N 1
ATOM 1388 C CA . GLN B 1 63 ? 4.93 -22.172 -7.004 1 83.25 63 GLN B CA 1
ATOM 1389 C C . GLN B 1 63 ? 4.777 -22.109 -8.523 1 83.25 63 GLN B C 1
ATOM 1391 O O . GLN B 1 63 ? 4.949 -21.062 -9.125 1 83.25 63 GLN B O 1
ATOM 1396 N N . GLY B 1 64 ? 5.199 -22.781 -9.297 1 86.31 64 GLY B N 1
ATOM 1397 C CA . GLY B 1 64 ? 4.879 -22.828 -10.711 1 86.31 64 GLY B CA 1
ATOM 1398 C C . GLY B 1 64 ? 3.432 -22.484 -11.016 1 86.31 64 GLY B C 1
ATOM 1399 O O . GLY B 1 64 ? 2.75 -21.875 -10.18 1 86.31 64 GLY B O 1
ATOM 1400 N N . ALA B 1 65 ? 2.926 -22.656 -12.188 1 94.56 65 ALA B N 1
ATOM 1401 C CA . ALA B 1 65 ? 1.57 -22.344 -12.633 1 94.56 65 ALA B CA 1
ATOM 1402 C C . ALA B 1 65 ? 0.538 -23.188 -11.891 1 94.56 65 ALA B C 1
ATOM 1404 O O . ALA B 1 65 ? 0.757 -24.375 -11.648 1 94.56 65 ALA B O 1
ATOM 1405 N N . LEU B 1 66 ? -0.54 -22.562 -11.438 1 96.62 66 LEU B N 1
ATOM 1406 C CA . LEU B 1 66 ? -1.682 -23.234 -10.812 1 96.62 66 LEU B CA 1
ATOM 1407 C C . LEU B 1 66 ? -2.977 -22.875 -11.539 1 96.62 66 LEU B C 1
ATOM 1409 O O . LEU B 1 66 ? -3.125 -21.75 -12.039 1 96.62 66 LEU B O 1
ATOM 1413 N N .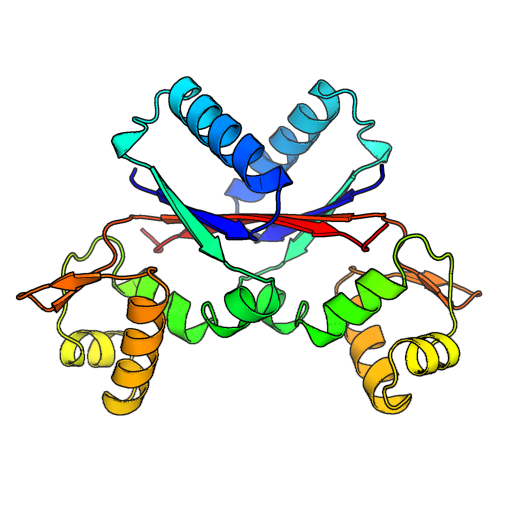 SER B 1 67 ? -3.846 -23.828 -11.523 1 97.25 67 SER B N 1
ATOM 1414 C CA . SER B 1 67 ? -5.188 -23.469 -11.977 1 97.25 67 SER B CA 1
ATOM 1415 C C . SER B 1 67 ? -5.895 -22.578 -10.977 1 97.25 67 SER B C 1
ATOM 1417 O O . SER B 1 67 ? -5.578 -22.594 -9.781 1 97.25 67 SER B O 1
ATOM 1419 N N . ILE B 1 68 ? -6.867 -21.797 -11.477 1 97.5 68 ILE B N 1
ATOM 1420 C CA . ILE B 1 68 ? -7.633 -20.922 -10.594 1 97.5 68 ILE B CA 1
ATOM 1421 C C . ILE B 1 68 ? -8.367 -21.766 -9.547 1 97.5 68 ILE B C 1
ATOM 1423 O O . ILE B 1 68 ? -8.477 -21.359 -8.391 1 97.5 68 ILE B O 1
ATOM 1427 N N . ARG B 1 69 ? -8.781 -22.891 -9.953 1 97.69 69 ARG B N 1
ATOM 1428 C CA . ARG B 1 69 ? -9.453 -23.781 -9.023 1 97.69 69 ARG B CA 1
ATOM 1429 C C . ARG B 1 69 ? -8.516 -24.234 -7.914 1 97.69 69 ARG B C 1
ATOM 1431 O O . ARG B 1 69 ? -8.891 -24.25 -6.738 1 97.69 69 ARG B O 1
ATOM 1438 N N . GLU B 1 70 ? -7.344 -24.641 -8.234 1 97.62 70 GLU B N 1
ATOM 1439 C CA . GLU B 1 70 ? -6.363 -25.062 -7.238 1 97.62 70 GLU B CA 1
ATOM 1440 C C . GLU B 1 70 ? -5.957 -23.906 -6.332 1 97.62 70 GLU B C 1
ATOM 1442 O O . GLU B 1 70 ? -5.797 -24.078 -5.121 1 97.62 70 GLU B O 1
ATOM 1447 N N . LEU B 1 71 ? -5.766 -22.781 -6.922 1 97.31 71 LEU B N 1
ATOM 1448 C CA . LEU B 1 71 ? -5.438 -21.594 -6.148 1 97.31 71 LEU B CA 1
ATOM 1449 C C . LEU B 1 71 ? -6.523 -21.297 -5.125 1 97.31 71 LEU B C 1
ATOM 1451 O O . LEU B 1 71 ? -6.227 -21.016 -3.957 1 97.31 71 LEU B O 1
ATOM 1455 N N . ALA B 1 72 ? -7.797 -21.391 -5.594 1 98.19 72 ALA B N 1
ATOM 1456 C CA . ALA B 1 72 ? -8.93 -21.141 -4.703 1 98.19 72 ALA B CA 1
ATOM 1457 C C . ALA B 1 72 ? -8.938 -22.141 -3.543 1 98.19 72 ALA B C 1
ATOM 1459 O O . ALA B 1 72 ? -9.172 -21.75 -2.395 1 98.19 72 ALA B O 1
ATOM 1460 N N . ARG B 1 73 ? -8.656 -23.344 -3.807 1 97.88 73 ARG B N 1
ATOM 1461 C CA . ARG B 1 73 ? -8.602 -24.375 -2.777 1 97.88 73 ARG B CA 1
ATOM 1462 C C . ARG B 1 73 ? -7.504 -24.078 -1.76 1 97.88 73 ARG B C 1
ATOM 1464 O O . ARG B 1 73 ? -7.723 -24.188 -0.552 1 97.88 73 ARG B O 1
ATOM 1471 N N . ARG B 1 74 ? -6.375 -23.656 -2.203 1 96.5 74 ARG B N 1
ATOM 1472 C CA . ARG B 1 74 ? -5.227 -23.422 -1.334 1 96.5 74 ARG B CA 1
ATOM 1473 C C . ARG B 1 74 ? -5.473 -22.219 -0.416 1 96.5 74 ARG B C 1
ATOM 1475 O O . ARG B 1 74 ? -5.016 -22.203 0.729 1 96.5 74 ARG B O 1
ATOM 1482 N N . VAL B 1 75 ? -6.117 -21.219 -0.927 1 96.12 75 VAL B N 1
ATOM 1483 C CA . VAL B 1 75 ? -6.309 -20.016 -0.117 1 96.12 75 VAL B CA 1
ATOM 1484 C C . VAL B 1 75 ? -7.633 -20.109 0.638 1 96.12 75 VAL B C 1
ATOM 1486 O O . VAL B 1 75 ? -7.953 -19.234 1.446 1 96.12 75 VAL B O 1
ATOM 1489 N N . GLY B 1 76 ? -8.43 -21.109 0.354 1 97.62 76 GLY B N 1
ATOM 1490 C CA . GLY B 1 76 ? -9.695 -21.312 1.049 1 97.62 76 GLY B CA 1
ATOM 1491 C C . GLY B 1 76 ? -10.742 -20.281 0.702 1 97.62 76 GLY B C 1
ATOM 1492 O O . GLY B 1 76 ? -11.414 -19.75 1.589 1 97.62 76 GLY B O 1
ATOM 1493 N N . ARG B 1 77 ? -10.867 -19.922 -0.527 1 97.94 77 ARG B N 1
ATOM 1494 C CA . ARG B 1 77 ? -11.828 -18.922 -0.996 1 97.94 77 ARG B CA 1
ATOM 1495 C C . ARG B 1 77 ? -12.656 -19.469 -2.162 1 97.94 77 ARG B C 1
ATOM 1497 O O . ARG B 1 77 ? -12.266 -20.453 -2.795 1 97.94 77 ARG B O 1
ATOM 1504 N N . ASP B 1 78 ? -13.742 -18.781 -2.404 1 97.94 78 ASP B N 1
ATOM 1505 C CA . ASP B 1 78 ? -14.625 -19.156 -3.51 1 97.94 78 ASP B CA 1
ATOM 1506 C C . ASP B 1 78 ? -13.945 -18.906 -4.855 1 97.94 78 ASP B C 1
ATOM 1508 O O . ASP B 1 78 ? -13.258 -17.906 -5.043 1 97.94 78 ASP B O 1
ATOM 1512 N N . VAL B 1 79 ? -14.164 -19.891 -5.766 1 98.12 79 VAL B N 1
ATOM 1513 C CA . VAL B 1 79 ? -13.5 -19.891 -7.062 1 98.12 79 VAL B CA 1
ATOM 1514 C C . VAL B 1 79 ? -13.891 -18.625 -7.836 1 98.12 79 VAL B C 1
ATOM 1516 O O . VAL B 1 79 ? -13.062 -18.031 -8.531 1 98.12 79 VAL B O 1
ATOM 1519 N N . GLN B 1 80 ? -15.086 -18.203 -7.715 1 98.44 80 GLN B N 1
ATOM 1520 C CA . GLN B 1 80 ? -15.531 -17.016 -8.438 1 98.44 80 GLN B CA 1
ATOM 1521 C C . GLN B 1 80 ? -14.797 -15.773 -7.938 1 98.44 80 GLN B C 1
ATOM 1523 O O . GLN B 1 80 ? -14.383 -14.93 -8.734 1 98.44 80 GLN B O 1
ATOM 1528 N N . ALA B 1 81 ? -14.688 -15.656 -6.668 1 98.38 81 ALA B N 1
ATOM 1529 C CA . ALA B 1 81 ? -13.984 -14.531 -6.074 1 98.38 81 ALA B CA 1
ATOM 1530 C C . ALA B 1 81 ? -12.508 -14.531 -6.484 1 98.38 81 ALA B C 1
ATOM 1532 O O . ALA B 1 81 ? -11.961 -13.484 -6.836 1 98.38 81 ALA B O 1
ATOM 1533 N N . VAL B 1 82 ? -11.93 -15.711 -6.406 1 98.38 82 VAL B N 1
ATOM 1534 C CA . VAL B 1 82 ? -10.523 -15.828 -6.777 1 98.38 82 VAL B CA 1
ATOM 1535 C C . VAL B 1 82 ? -10.352 -15.523 -8.266 1 98.38 82 VAL B C 1
ATOM 1537 O O . VAL B 1 82 ? -9.359 -14.914 -8.664 1 98.38 82 VAL B O 1
ATOM 1540 N N . HIS B 1 83 ? -11.281 -15.953 -9.102 1 97.94 83 HIS B N 1
ATOM 1541 C CA . HIS B 1 83 ? -11.219 -15.648 -10.523 1 97.94 83 HIS B CA 1
ATOM 1542 C C . HIS B 1 83 ? -11.195 -14.141 -10.766 1 97.94 83 HIS B C 1
ATOM 1544 O O . HIS B 1 83 ? -10.391 -13.641 -11.547 1 97.94 83 HIS B O 1
ATOM 1550 N N . ARG B 1 84 ? -12.047 -13.438 -10.062 1 98.44 84 ARG B N 1
ATOM 1551 C CA . ARG B 1 84 ? -12.094 -11.984 -10.195 1 98.44 84 ARG B CA 1
ATOM 1552 C C . ARG B 1 84 ? -10.766 -11.359 -9.766 1 98.44 84 ARG B C 1
ATOM 1554 O O . ARG B 1 84 ? -10.258 -10.453 -10.43 1 98.44 84 ARG B O 1
ATOM 1561 N N . ASP B 1 85 ? -10.258 -11.836 -8.656 1 98.38 85 ASP B N 1
ATOM 1562 C CA . ASP B 1 85 ? -9.008 -11.281 -8.156 1 98.38 85 ASP B CA 1
ATOM 1563 C C . ASP B 1 85 ? -7.852 -11.578 -9.102 1 98.38 85 ASP B C 1
ATOM 1565 O O . ASP B 1 85 ? -7.016 -10.711 -9.359 1 98.38 85 ASP B O 1
ATOM 1569 N N . VAL B 1 86 ? -7.816 -12.797 -9.617 1 98 86 VAL B N 1
ATOM 1570 C CA . VAL B 1 86 ? -6.77 -13.211 -10.539 1 98 86 VAL B CA 1
ATOM 1571 C C . VAL B 1 86 ? -6.844 -12.375 -11.812 1 98 86 VAL B C 1
ATOM 1573 O O . VAL B 1 86 ? -5.816 -11.938 -12.336 1 98 86 VAL B O 1
ATOM 1576 N N . THR B 1 87 ? -8.008 -12.18 -12.297 1 98.06 87 THR B N 1
ATOM 1577 C CA . THR B 1 87 ? -8.195 -11.375 -13.492 1 98.06 87 THR B CA 1
ATOM 1578 C C . THR B 1 87 ? -7.656 -9.961 -13.273 1 98.06 87 THR B C 1
ATOM 1580 O O . THR B 1 87 ? -6.965 -9.414 -14.141 1 98.06 87 THR B O 1
ATOM 1583 N N . THR B 1 88 ? -7.941 -9.359 -12.148 1 98.19 88 THR B N 1
ATOM 1584 C CA . THR B 1 88 ? -7.441 -8.039 -11.797 1 98.19 88 THR B CA 1
ATOM 1585 C C . THR B 1 88 ? -5.914 -8.031 -11.766 1 98.19 88 THR B C 1
ATOM 1587 O O . THR B 1 88 ? -5.285 -7.117 -12.305 1 98.19 88 THR B O 1
ATOM 1590 N N . LEU B 1 89 ? -5.316 -9.039 -11.156 1 97.88 89 LEU B N 1
ATOM 1591 C CA . LEU B 1 89 ? -3.867 -9.133 -11.016 1 97.88 89 LEU B CA 1
ATOM 1592 C C . LEU B 1 89 ? -3.201 -9.336 -12.375 1 97.88 89 LEU B C 1
ATOM 1594 O O . LEU B 1 89 ? -2.129 -8.781 -12.625 1 97.88 89 LEU B O 1
ATOM 1598 N N . ILE B 1 90 ? -3.842 -10.109 -13.234 1 96.69 90 ILE B N 1
ATOM 1599 C CA . ILE B 1 90 ? -3.316 -10.336 -14.578 1 96.69 90 ILE B CA 1
ATOM 1600 C C . ILE B 1 90 ? -3.359 -9.031 -15.367 1 96.69 90 ILE B C 1
ATOM 1602 O O . ILE B 1 90 ? -2.363 -8.633 -15.977 1 96.69 90 ILE B O 1
ATOM 1606 N N . ASN B 1 91 ? -4.527 -8.352 -15.297 1 96.75 91 ASN B N 1
ATOM 1607 C CA . ASN B 1 91 ? -4.715 -7.113 -16.047 1 96.75 91 ASN B CA 1
ATOM 1608 C C . ASN B 1 91 ? -3.758 -6.02 -15.586 1 96.75 91 ASN B C 1
ATOM 1610 O O . ASN B 1 91 ? -3.428 -5.109 -16.344 1 96.75 91 ASN B O 1
ATOM 1614 N N . SER B 1 92 ? -3.264 -6.137 -14.367 1 95.44 92 SER B N 1
ATOM 1615 C CA . SER B 1 92 ? -2.354 -5.133 -13.82 1 95.44 92 SER B CA 1
ATOM 1616 C C . SER B 1 92 ? -0.897 -5.523 -14.055 1 95.44 92 SER B C 1
ATOM 1618 O O . SER B 1 92 ? 0.015 -4.762 -13.727 1 95.44 92 SER B O 1
ATOM 1620 N N . GLY B 1 93 ? -0.635 -6.727 -14.516 1 94.5 93 GLY B N 1
ATOM 1621 C CA . GLY B 1 93 ? 0.709 -7.184 -14.828 1 94.5 93 GLY B CA 1
ATOM 1622 C C . GLY B 1 93 ? 1.413 -7.824 -13.648 1 94.5 93 GLY B C 1
ATOM 1623 O O . GLY B 1 93 ? 2.615 -8.094 -13.703 1 94.5 93 GLY B O 1
ATOM 1624 N N . VAL B 1 94 ? 0.705 -8.109 -12.586 1 94.62 94 VAL B N 1
ATOM 1625 C CA . VAL B 1 94 ? 1.304 -8.672 -11.375 1 94.62 94 VAL B CA 1
ATOM 1626 C C . VAL B 1 94 ? 1.543 -10.164 -11.562 1 94.62 94 VAL B C 1
ATOM 1628 O O . VAL B 1 94 ? 2.596 -10.688 -11.18 1 94.62 94 VAL B O 1
ATOM 1631 N N . ILE B 1 95 ? 0.552 -10.867 -12.07 1 95.62 95 ILE B N 1
ATOM 1632 C CA . ILE B 1 95 ? 0.734 -12.281 -12.375 1 95.62 95 ILE B CA 1
ATOM 1633 C C . ILE B 1 95 ? 0.45 -12.539 -13.852 1 95.62 95 ILE B C 1
ATOM 1635 O O . ILE B 1 95 ? -0.085 -11.672 -14.547 1 95.62 95 ILE B O 1
ATOM 1639 N N . GLU B 1 96 ? 0.908 -13.648 -14.242 1 95 96 GLU B N 1
ATOM 1640 C CA . GLU B 1 96 ? 0.795 -14.008 -15.648 1 95 96 GLU B CA 1
ATOM 1641 C C . GLU B 1 96 ? -0.092 -15.242 -15.836 1 95 96 GLU B C 1
ATOM 1643 O O . GLU B 1 96 ? -0.153 -16.109 -14.961 1 95 96 GLU B O 1
ATOM 1648 N N . ARG B 1 97 ? -0.738 -15.242 -16.984 1 94.88 97 ARG B N 1
ATOM 1649 C CA . ARG B 1 97 ? -1.523 -16.406 -17.375 1 94.88 97 ARG B CA 1
ATOM 1650 C C . ARG B 1 97 ? -0.819 -17.203 -18.469 1 94.88 97 ARG B C 1
ATOM 1652 O O . ARG B 1 97 ? -0.272 -16.625 -19.406 1 94.88 97 ARG B O 1
ATOM 1659 N N . SER B 1 98 ? -0.683 -18.453 -18.297 1 89 98 SER B N 1
ATOM 1660 C CA . SER B 1 98 ? -0.166 -19.344 -19.328 1 89 98 SER B CA 1
ATOM 1661 C C . SER B 1 98 ? -1.135 -20.484 -19.609 1 89 98 SER B C 1
ATOM 1663 O O . SER B 1 98 ? -2.232 -20.531 -19.047 1 89 98 SER B O 1
ATOM 1665 N N . ASP B 1 99 ? -0.671 -21.391 -20.547 1 91.25 99 ASP B N 1
ATOM 1666 C CA . ASP B 1 99 ? -1.479 -22.562 -20.875 1 91.25 99 ASP B CA 1
ATOM 1667 C C . ASP B 1 99 ? -1.619 -23.484 -19.656 1 91.25 99 ASP B C 1
ATOM 1669 O O . ASP B 1 99 ? -2.543 -24.297 -19.594 1 91.25 99 ASP B O 1
ATOM 1673 N N . LYS B 1 100 ? -0.774 -23.312 -18.688 1 91.62 100 LYS B N 1
ATOM 1674 C CA . LYS B 1 100 ? -0.752 -24.188 -17.516 1 91.62 100 LYS B CA 1
ATOM 1675 C C . LYS B 1 100 ? -1.504 -23.578 -16.344 1 91.62 100 LYS B C 1
ATOM 1677 O O . LYS B 1 100 ? -1.707 -24.234 -15.32 1 91.62 100 LYS B O 1
ATOM 1682 N N . GLY B 1 101 ? -1.864 -22.281 -16.516 1 96.69 101 GLY B N 1
ATOM 1683 C CA . GLY B 1 101 ? -2.568 -21.609 -15.445 1 96.69 101 GLY B CA 1
ATOM 1684 C C . GLY B 1 101 ? -2.045 -20.203 -15.172 1 96.69 101 GLY B C 1
ATOM 1685 O O . GLY B 1 101 ? -1.66 -19.5 -16.094 1 96.69 101 GLY B O 1
ATOM 1686 N N . VAL B 1 102 ? -2.201 -19.891 -13.914 1 97.19 102 VAL B N 1
ATOM 1687 C CA . VAL B 1 102 ? -1.732 -18.562 -13.516 1 97.19 102 VAL B CA 1
ATOM 1688 C C . VAL B 1 102 ? -0.469 -18.703 -12.664 1 97.19 102 VAL B C 1
ATOM 1690 O O . VAL B 1 102 ? -0.343 -19.625 -11.875 1 97.19 102 VAL B O 1
ATOM 1693 N N . GLU B 1 103 ? 0.49 -17.797 -12.852 1 95.5 103 GLU B N 1
ATOM 1694 C CA . GLU B 1 103 ? 1.751 -17.891 -12.125 1 95.5 103 GLU B CA 1
ATOM 1695 C C . GLU B 1 103 ? 2.287 -16.516 -11.75 1 95.5 103 GLU B C 1
ATOM 1697 O O . GLU B 1 103 ? 1.976 -15.523 -12.414 1 95.5 103 GLU B O 1
ATOM 1702 N N . PHE B 1 104 ? 2.967 -16.438 -10.711 1 94.38 104 PHE B N 1
ATOM 1703 C CA . PHE B 1 104 ? 3.818 -15.336 -10.281 1 94.38 104 PHE B CA 1
ATOM 1704 C C . PHE B 1 104 ? 5.289 -15.703 -10.422 1 94.38 104 PHE B C 1
ATOM 1706 O O . PHE B 1 104 ? 5.863 -16.344 -9.531 1 94.38 104 PHE B O 1
ATOM 1713 N N . PRO B 1 105 ? 5.844 -15.266 -11.5 1 88.75 105 PRO B N 1
ATOM 1714 C CA . PRO B 1 105 ? 7.156 -15.805 -11.859 1 88.75 105 PRO B CA 1
ATOM 1715 C C . PRO B 1 105 ? 8.289 -15.227 -11.008 1 88.75 105 PRO B C 1
ATOM 1717 O O . PRO B 1 105 ? 9.461 -15.359 -11.367 1 88.75 105 PRO B O 1
ATOM 1720 N N . TYR B 1 106 ? 7.938 -14.586 -9.961 1 89.81 106 TYR B N 1
ATOM 1721 C CA . TYR B 1 106 ? 8.922 -14 -9.055 1 89.81 106 TYR B CA 1
ATOM 1722 C C . TYR B 1 106 ? 8.867 -14.672 -7.688 1 89.81 106 TYR B C 1
ATOM 1724 O O . TYR B 1 106 ? 7.992 -15.508 -7.43 1 89.81 106 TYR B O 1
ATOM 1732 N N . GLU B 1 107 ? 9.781 -14.398 -6.824 1 86.94 107 GLU B N 1
ATOM 1733 C CA . GLU B 1 107 ? 9.828 -14.969 -5.48 1 86.94 107 GLU B CA 1
ATOM 1734 C C . GLU B 1 107 ? 9.406 -13.945 -4.43 1 86.94 107 GLU B C 1
ATOM 1736 O O . GLU B 1 107 ? 9.008 -14.312 -3.322 1 86.94 107 GLU B O 1
ATOM 1741 N N . ASN B 1 108 ? 9.594 -12.695 -4.832 1 88.12 108 ASN B N 1
ATOM 1742 C CA . ASN B 1 108 ? 9.328 -11.602 -3.896 1 88.12 108 ASN B CA 1
ATOM 1743 C C . ASN B 1 108 ? 8.781 -10.367 -4.609 1 88.12 108 ASN B C 1
ATOM 1745 O O . ASN B 1 108 ? 8.992 -10.195 -5.812 1 88.12 108 ASN B O 1
ATOM 1749 N N . ILE B 1 109 ? 8.07 -9.594 -3.834 1 91.62 109 ILE B N 1
ATOM 1750 C CA . ILE B 1 109 ? 7.656 -8.266 -4.289 1 91.62 109 ILE B CA 1
ATOM 1751 C C . ILE B 1 109 ? 8.328 -7.195 -3.434 1 91.62 109 ILE B C 1
ATOM 1753 O O . ILE B 1 109 ? 8.305 -7.27 -2.203 1 91.62 109 ILE B O 1
ATOM 1757 N N . HIS B 1 110 ? 8.961 -6.281 -4.027 1 91 110 HIS B N 1
ATOM 1758 C CA . HIS B 1 110 ? 9.586 -5.145 -3.359 1 91 110 HIS B CA 1
ATOM 1759 C C . HIS B 1 110 ? 8.875 -3.842 -3.703 1 91 110 HIS B C 1
ATOM 1761 O O . HIS B 1 110 ? 8.719 -3.506 -4.879 1 91 110 HIS B O 1
ATOM 1767 N N . PHE B 1 111 ? 8.453 -3.168 -2.705 1 92.75 111 PHE B N 1
ATOM 1768 C CA . PHE B 1 111 ? 7.801 -1.877 -2.893 1 92.75 111 PHE B CA 1
ATOM 1769 C C . PHE B 1 111 ? 8.781 -0.736 -2.65 1 92.75 111 PHE B C 1
ATOM 1771 O O . PHE B 1 111 ? 9.484 -0.72 -1.639 1 92.75 111 PHE B O 1
ATOM 1778 N N . GLU B 1 112 ? 8.734 0.198 -3.498 1 90.75 112 GLU B N 1
ATOM 1779 C CA . GLU B 1 112 ? 9.562 1.391 -3.354 1 90.75 112 GLU B CA 1
ATOM 1780 C C . GLU B 1 112 ? 8.969 2.574 -4.109 1 90.75 112 GLU B C 1
ATOM 1782 O O . GLU B 1 112 ? 9.086 2.664 -5.332 1 90.75 112 GLU B O 1
ATOM 1787 N N . PHE B 1 113 ? 8.461 3.494 -3.357 1 91.88 113 PHE B N 1
ATOM 1788 C CA . PHE B 1 113 ? 7.867 4.664 -3.994 1 91.88 113 PHE B CA 1
ATOM 1789 C C . PHE B 1 113 ? 7.676 5.793 -2.988 1 91.88 113 PHE B C 1
ATOM 1791 O O . PHE B 1 113 ? 7.777 5.574 -1.778 1 91.88 113 PHE B O 1
ATOM 1798 N N . ASP B 1 114 ? 7.391 6.934 -3.525 1 89.56 114 ASP B N 1
ATOM 1799 C CA . ASP B 1 114 ? 7.125 8.117 -2.711 1 89.56 114 ASP B CA 1
ATOM 1800 C C . ASP B 1 114 ? 5.703 8.625 -2.938 1 89.56 114 ASP B C 1
ATOM 1802 O O . ASP B 1 114 ? 5.184 8.555 -4.055 1 89.56 114 ASP B O 1
ATOM 1806 N N . VAL B 1 115 ? 5.184 8.992 -1.876 1 87.31 115 VAL B N 1
ATOM 1807 C CA . VAL B 1 115 ? 3.975 9.805 -1.953 1 87.31 115 VAL B CA 1
ATOM 1808 C C . VAL B 1 115 ? 4.281 11.234 -1.503 1 87.31 115 VAL B C 1
ATOM 1810 O O . VAL B 1 115 ? 4.652 11.461 -0.348 1 87.31 115 VAL B O 1
ATOM 1813 N N . ARG B 1 116 ? 4.199 12.172 -2.383 1 79.62 116 ARG B N 1
ATOM 1814 C CA . ARG B 1 116 ? 4.613 13.539 -2.105 1 79.62 116 ARG B CA 1
ATOM 1815 C C . ARG B 1 116 ? 3.428 14.5 -2.164 1 79.62 116 ARG B C 1
ATOM 1817 O O . ARG B 1 116 ? 2.471 14.266 -2.906 1 79.62 116 ARG B O 1
ATOM 1824 N N . ALA B 1 117 ? 3.529 15.422 -1.144 1 71.19 117 ALA B N 1
ATOM 1825 C CA . ALA B 1 117 ? 2.584 16.531 -1.253 1 71.19 117 ALA B CA 1
ATOM 1826 C C . ALA B 1 117 ? 2.873 17.375 -2.492 1 71.19 117 ALA B C 1
ATOM 1828 O O . ALA B 1 117 ? 4.023 17.5 -2.91 1 71.19 117 ALA B O 1
ATOM 1829 N N . ALA B 1 118 ? 2.051 17.234 -3.611 1 51.84 118 ALA B N 1
ATOM 1830 C CA . ALA B 1 118 ? 2.299 18.125 -4.746 1 51.84 118 ALA B CA 1
ATOM 1831 C C . ALA B 1 118 ? 2.822 19.469 -4.281 1 51.84 118 ALA B C 1
ATOM 1833 O O . ALA B 1 118 ? 2.297 20.062 -3.328 1 51.84 118 ALA B O 1
ATOM 1834 N N . ALA B 1 119 ? 4.254 19.75 -4.375 1 42.94 119 ALA B N 1
ATOM 1835 C CA . ALA B 1 119 ? 4.605 21.172 -4.336 1 42.94 119 ALA B CA 1
ATOM 1836 C C . ALA B 1 119 ? 3.639 22 -5.18 1 42.94 119 ALA B C 1
ATOM 1838 O O . ALA B 1 119 ? 3.092 21.516 -6.168 1 42.94 119 ALA B O 1
#

Secondary structure (DSSP, 8-state):
--EEEEEE-SHHHHHHHHHHHHHHHHTT--GGGEEEEEES-HHHHHHHT-HHHHHHHHHHTTT--B-HHHHHHHHT--HHHHHHHHHHHHHTTSSEEETTEEE---SEEEEEEEEE---/--EEEEEE-STHHHHHHHHHHHHHHHTT--GGGEEEEEES-HHHHHHHT-HHHHHHHHHHTTS--B-HHHHHHHHT--HHHHHHHHHHHHHTTSSEEETTEEE---SEEEEEEEEE---